Protein AF-A0A5N5J935-F1 (afdb_monomer_lite)

Foldseek 3Di:
DVVVVVVVVVVVVVVVVVVVVVVVVVVVVVVVVVVVVVVVVVVVVVVVVVVVVVVVVVVVVVVVQVVVVVVVDDPVNVDDDLVRDQPDADPPPPDGDTHNDPVVSVLCCVQVVVVVPADPVRLPFDADPDPPDPRNPPGDSDPVVSLVCCCPVQVAQADDVPDDDDLVSNVPGDQDLQWHADNRRRDIDGCVPQNQADPSPRDGHHPSSNVVSVVVVD

Structure (mmCIF, N/CA/C/O backbone):
data_AF-A0A5N5J935-F1
#
_entry.id   AF-A0A5N5J935-F1
#
loop_
_atom_site.group_PDB
_atom_site.id
_atom_site.type_symbol
_atom_site.label_atom_id
_atom_site.label_alt_id
_atom_site.label_comp_id
_atom_site.label_asym_id
_atom_site.label_entity_id
_atom_site.label_seq_id
_atom_site.pdbx_PDB_ins_code
_atom_site.Cartn_x
_atom_site.Cartn_y
_atom_site.Cartn_z
_atom_site.occupancy
_atom_site.B_iso_or_equiv
_atom_site.auth_seq_id
_atom_site.auth_comp_id
_atom_site.auth_asym_id
_atom_site.auth_atom_id
_atom_site.pdbx_PDB_model_num
ATOM 1 N N . MET A 1 1 ? -4.649 66.488 -1.369 1.00 58.28 1 MET A N 1
ATOM 2 C CA . MET A 1 1 ? -3.698 65.952 -2.369 1.00 58.28 1 MET A CA 1
ATOM 3 C C . MET A 1 1 ? -2.869 64.801 -1.799 1.00 58.28 1 MET A C 1
ATOM 5 O O . MET A 1 1 ? -2.726 63.813 -2.501 1.00 58.28 1 MET A O 1
ATOM 9 N N . GLU A 1 2 ? -2.413 64.849 -0.540 1.00 58.94 2 GLU A N 1
ATOM 10 C CA . GLU A 1 2 ? -1.688 63.721 0.091 1.00 58.94 2 GLU A CA 1
ATOM 11 C C . GLU A 1 2 ? -2.507 62.416 0.194 1.00 58.94 2 GLU A C 1
ATOM 13 O O . GLU A 1 2 ? -2.026 61.362 -0.210 1.00 58.94 2 GLU A O 1
ATOM 18 N N . ASP A 1 3 ? -3.777 62.481 0.610 1.00 70.62 3 ASP A N 1
ATOM 19 C CA . ASP A 1 3 ? -4.652 61.298 0.780 1.00 70.62 3 ASP A CA 1
ATOM 20 C C . ASP A 1 3 ? -4.894 60.512 -0.534 1.00 70.62 3 ASP A C 1
ATOM 22 O O . ASP A 1 3 ? -4.993 59.282 -0.571 1.00 70.62 3 ASP A O 1
ATOM 26 N N . THR A 1 4 ? -4.906 61.215 -1.670 1.00 80.31 4 THR A N 1
ATOM 27 C CA . THR A 1 4 ? -5.049 60.601 -2.997 1.00 80.31 4 THR A CA 1
ATOM 28 C C . THR A 1 4 ? -3.779 59.887 -3.464 1.00 80.31 4 THR A C 1
ATOM 30 O O . THR A 1 4 ? -3.875 58.831 -4.096 1.00 80.31 4 THR A O 1
ATOM 33 N N . GLU A 1 5 ? -2.597 60.409 -3.130 1.00 86.12 5 GLU A N 1
ATOM 34 C CA . GLU A 1 5 ? -1.316 59.780 -3.473 1.00 86.12 5 GLU A CA 1
ATOM 35 C C . GLU A 1 5 ? -1.047 58.537 -2.618 1.00 86.12 5 GLU A C 1
ATOM 37 O O . GLU A 1 5 ? -0.599 57.507 -3.129 1.00 86.12 5 GLU A O 1
ATOM 42 N N . GLU A 1 6 ? -1.372 58.580 -1.325 1.00 85.44 6 GLU A N 1
ATOM 43 C CA . GLU A 1 6 ? -1.242 57.417 -0.441 1.00 85.44 6 GLU A CA 1
ATOM 44 C C . GLU A 1 6 ? -2.144 56.261 -0.880 1.00 85.44 6 GLU A C 1
ATOM 46 O O . GLU A 1 6 ? -1.704 55.103 -0.936 1.00 85.44 6 GLU A O 1
ATOM 51 N N . ARG A 1 7 ? -3.381 56.574 -1.286 1.00 86.75 7 ARG A N 1
ATOM 52 C CA . ARG A 1 7 ? -4.316 55.595 -1.846 1.00 86.75 7 ARG A CA 1
ATOM 53 C C . ARG A 1 7 ? -3.804 54.993 -3.156 1.00 86.75 7 ARG A C 1
ATOM 55 O O . ARG A 1 7 ? -3.902 53.777 -3.335 1.00 86.75 7 ARG A O 1
ATOM 62 N N . GLN A 1 8 ? -3.209 55.794 -4.043 1.00 89.19 8 GLN A N 1
ATOM 63 C CA . GLN A 1 8 ? -2.568 55.291 -5.267 1.00 89.19 8 GLN A CA 1
ATOM 64 C C . GLN A 1 8 ? -1.404 54.342 -4.952 1.00 89.19 8 GLN A C 1
ATOM 66 O O . GLN A 1 8 ? -1.368 53.223 -5.472 1.00 89.19 8 GLN A O 1
ATOM 71 N N . ARG A 1 9 ? -0.515 54.717 -4.023 1.00 90.00 9 ARG A N 1
ATOM 72 C CA . ARG A 1 9 ? 0.607 53.866 -3.585 1.00 90.00 9 ARG A CA 1
ATOM 73 C C . ARG A 1 9 ? 0.124 52.549 -2.969 1.00 90.00 9 ARG A C 1
ATOM 75 O O . ARG A 1 9 ? 0.729 51.500 -3.192 1.00 90.00 9 ARG A O 1
ATOM 82 N N . PHE A 1 10 ? -0.968 52.566 -2.203 1.00 90.38 10 PHE A N 1
ATOM 83 C CA . PHE A 1 10 ? -1.564 51.353 -1.634 1.00 90.38 10 PHE A CA 1
ATOM 84 C C . PHE A 1 10 ? -2.130 50.412 -2.709 1.00 90.38 10 PHE A C 1
ATOM 86 O O . PHE A 1 10 ? -1.876 49.201 -2.671 1.00 90.38 10 PHE A O 1
ATOM 93 N N . LEU A 1 11 ? -2.860 50.955 -3.687 1.00 92.38 11 LEU A N 1
ATOM 94 C CA . LEU A 1 11 ? -3.405 50.181 -4.806 1.00 92.38 11 LEU A CA 1
ATOM 95 C C . LEU A 1 11 ? -2.291 49.566 -5.659 1.00 92.38 11 LEU A C 1
ATOM 97 O O . LEU A 1 11 ? -2.380 48.398 -6.044 1.00 92.38 11 LEU A O 1
ATOM 101 N N . GLU A 1 12 ? -1.212 50.310 -5.897 1.00 92.50 12 GLU A N 1
ATOM 102 C CA . GLU A 1 12 ? -0.059 49.820 -6.647 1.00 92.50 12 GLU A CA 1
ATOM 103 C C . GLU A 1 12 ? 0.670 48.687 -5.911 1.00 92.50 12 GLU A C 1
ATOM 105 O O . GLU A 1 12 ? 0.898 47.623 -6.495 1.00 92.50 12 GLU A O 1
ATOM 110 N N . ARG A 1 13 ? 0.928 48.837 -4.603 1.00 90.38 13 ARG A N 1
ATOM 111 C CA . ARG A 1 13 ? 1.482 47.754 -3.766 1.00 90.38 13 ARG A CA 1
ATOM 112 C C . ARG A 1 13 ? 0.595 46.511 -3.778 1.00 90.38 13 ARG A C 1
ATOM 114 O O . ARG A 1 13 ? 1.102 45.393 -3.891 1.00 90.38 13 ARG A O 1
ATOM 121 N N . THR A 1 14 ? -0.722 46.693 -3.704 1.00 91.12 14 THR A N 1
ATOM 122 C CA . THR A 1 14 ? -1.693 45.591 -3.750 1.00 91.12 14 THR A CA 1
ATOM 123 C C . THR A 1 14 ? -1.649 44.880 -5.102 1.00 91.12 14 THR A C 1
ATOM 125 O O . THR A 1 14 ? -1.566 43.652 -5.152 1.00 91.12 14 THR A O 1
ATOM 128 N N . ARG A 1 15 ? -1.617 45.630 -6.210 1.00 93.06 15 ARG A N 1
ATOM 129 C CA . ARG A 1 15 ? -1.518 45.081 -7.570 1.00 93.06 15 ARG A CA 1
ATOM 130 C C . ARG A 1 15 ? -0.209 44.323 -7.787 1.00 93.06 15 ARG A C 1
ATOM 132 O O . ARG A 1 15 ? -0.241 43.218 -8.331 1.00 93.06 15 ARG A O 1
ATOM 139 N N . GLN A 1 16 ? 0.917 44.875 -7.335 1.00 93.69 16 GLN A N 1
ATOM 140 C CA . GLN A 1 16 ? 2.226 44.220 -7.394 1.00 93.69 16 GLN A CA 1
ATOM 141 C C . GLN A 1 16 ? 2.258 42.946 -6.541 1.00 93.69 16 GLN A C 1
ATOM 143 O O . GLN A 1 16 ? 2.743 41.911 -6.994 1.00 93.69 16 GLN A O 1
ATOM 148 N N . SER A 1 17 ? 1.696 42.987 -5.329 1.00 91.31 17 SER A N 1
ATOM 149 C CA . SER A 1 17 ? 1.568 41.812 -4.460 1.00 91.31 17 SER A CA 1
ATOM 150 C C . SER A 1 17 ? 0.742 40.705 -5.125 1.00 91.31 17 SER A C 1
ATOM 152 O O . SER A 1 17 ? 1.197 39.566 -5.234 1.00 91.31 17 SER A O 1
ATOM 154 N N . GLN A 1 18 ? -0.420 41.050 -5.688 1.00 92.50 18 GLN A N 1
ATOM 155 C CA . GLN A 1 18 ? -1.255 40.099 -6.422 1.00 92.50 18 GLN A CA 1
ATOM 156 C C . GLN A 1 18 ? -0.567 39.551 -7.680 1.00 92.50 18 GLN A C 1
ATOM 158 O O . GLN A 1 18 ? -0.710 38.369 -7.988 1.00 92.50 18 GLN A O 1
ATOM 163 N N . ALA A 1 19 ? 0.179 40.377 -8.419 1.00 94.75 19 ALA A N 1
ATOM 164 C CA . ALA A 1 19 ? 0.933 39.931 -9.589 1.00 94.75 19 ALA A CA 1
ATOM 165 C C . ALA A 1 19 ? 2.027 38.925 -9.205 1.00 94.75 19 ALA A C 1
ATOM 167 O O . ALA A 1 19 ? 2.121 37.871 -9.835 1.00 94.75 19 ALA A O 1
ATOM 168 N N . ARG A 1 20 ? 2.779 39.197 -8.129 1.00 92.44 20 ARG A N 1
ATOM 169 C CA . ARG A 1 20 ? 3.777 38.267 -7.578 1.00 92.44 20 ARG A CA 1
ATOM 170 C C . ARG A 1 20 ? 3.144 36.947 -7.146 1.00 92.44 20 ARG A C 1
ATOM 172 O O . ARG A 1 20 ? 3.632 35.896 -7.544 1.00 92.44 20 ARG A O 1
ATOM 179 N N . ALA A 1 21 ? 2.024 36.992 -6.424 1.00 94.06 21 ALA A N 1
ATOM 180 C CA . ALA A 1 21 ? 1.312 35.785 -6.001 1.00 94.06 21 ALA A CA 1
ATOM 181 C C . ALA A 1 21 ? 0.822 34.945 -7.196 1.00 94.06 21 ALA A C 1
ATOM 183 O O . ALA A 1 21 ? 0.958 33.720 -7.198 1.00 94.06 21 ALA A O 1
ATOM 184 N N . ARG A 1 22 ? 0.297 35.591 -8.249 1.00 93.62 22 ARG A N 1
ATOM 185 C CA . ARG A 1 22 ? -0.092 34.904 -9.493 1.00 93.62 22 ARG A CA 1
ATOM 186 C C . ARG A 1 22 ? 1.108 34.276 -10.198 1.00 93.62 22 ARG A C 1
ATOM 188 O O . ARG A 1 22 ? 0.993 33.138 -10.647 1.00 93.62 22 ARG A O 1
ATOM 195 N N . ASN A 1 23 ? 2.238 34.982 -10.271 1.00 95.56 23 ASN A N 1
ATOM 196 C CA . ASN A 1 23 ? 3.447 34.457 -10.900 1.00 95.56 23 ASN A CA 1
ATOM 197 C C . ASN A 1 23 ? 4.006 33.250 -10.133 1.00 95.56 23 ASN A C 1
ATOM 199 O O . ASN A 1 23 ? 4.195 32.199 -10.730 1.00 95.56 23 ASN A O 1
ATOM 203 N N . GLN A 1 24 ? 4.128 33.347 -8.805 1.00 95.62 24 GLN A N 1
ATOM 204 C CA . GLN A 1 24 ? 4.565 32.236 -7.947 1.00 95.62 24 GLN A CA 1
ATOM 205 C C . GLN A 1 24 ? 3.648 31.013 -8.067 1.00 95.62 24 GLN A C 1
ATOM 207 O O . GLN A 1 24 ? 4.110 29.873 -8.105 1.00 95.62 24 GLN A O 1
ATOM 212 N N . ARG A 1 25 ? 2.327 31.232 -8.153 1.00 95.12 25 ARG A N 1
ATOM 213 C CA . ARG A 1 25 ? 1.372 30.143 -8.386 1.00 95.12 25 ARG A CA 1
ATOM 214 C C . ARG A 1 25 ? 1.579 29.506 -9.759 1.00 95.12 25 ARG A C 1
ATOM 216 O O . ARG A 1 25 ? 1.558 28.284 -9.849 1.00 95.12 25 ARG A O 1
ATOM 223 N N . LYS A 1 26 ? 1.773 30.310 -10.809 1.00 97.00 26 LYS A N 1
ATOM 224 C CA . LYS A 1 26 ? 2.027 29.824 -12.173 1.00 97.00 26 LYS A CA 1
ATOM 225 C C . LYS A 1 26 ? 3.319 29.008 -12.243 1.00 97.00 26 LYS A C 1
ATOM 227 O O . LYS A 1 26 ? 3.303 27.918 -12.799 1.00 97.00 26 LYS A O 1
ATOM 232 N N . GLU A 1 27 ? 4.400 29.497 -11.643 1.00 96.69 27 GLU A N 1
ATOM 233 C CA . GLU A 1 27 ? 5.688 28.795 -11.576 1.00 96.69 27 GLU A CA 1
ATOM 234 C C . GLU A 1 27 ? 5.553 27.448 -10.864 1.00 96.69 27 GLU A C 1
ATOM 236 O O . GLU A 1 27 ? 5.950 26.428 -11.421 1.00 96.69 27 GLU A O 1
ATOM 241 N N . ARG A 1 28 ? 4.886 27.414 -9.702 1.00 95.25 28 ARG A N 1
ATOM 242 C CA . ARG A 1 28 ? 4.618 26.161 -8.982 1.00 95.25 28 ARG A CA 1
ATOM 243 C C . ARG A 1 28 ? 3.795 25.177 -9.814 1.00 95.25 28 ARG A C 1
ATOM 245 O O . ARG A 1 28 ? 4.078 23.986 -9.807 1.00 95.25 28 ARG A O 1
ATOM 252 N N . LEU A 1 29 ? 2.764 25.653 -10.515 1.00 97.00 29 LEU A N 1
ATOM 253 C CA . LEU A 1 29 ? 1.943 24.792 -11.371 1.00 97.00 29 LEU A CA 1
ATOM 254 C C . LEU A 1 29 ? 2.752 24.223 -12.540 1.00 97.00 29 LEU A C 1
ATOM 256 O O . LEU A 1 29 ? 2.639 23.034 -12.820 1.00 97.00 29 LEU A O 1
ATOM 260 N N . ASN A 1 30 ? 3.596 25.038 -13.174 1.00 96.88 30 ASN A N 1
ATOM 261 C CA . ASN A 1 30 ? 4.479 24.584 -14.246 1.00 96.88 30 ASN A CA 1
ATOM 262 C C . ASN A 1 30 ? 5.494 23.548 -13.744 1.00 96.88 30 ASN A C 1
ATOM 264 O O . ASN A 1 30 ? 5.686 22.523 -14.392 1.00 96.88 30 ASN A O 1
ATOM 268 N N . GLU A 1 31 ? 6.103 23.779 -12.579 1.00 97.12 31 GLU A N 1
ATOM 269 C CA . GLU A 1 31 ? 7.028 22.828 -11.955 1.00 97.12 31 GLU A CA 1
ATOM 270 C C . GLU A 1 31 ? 6.336 21.490 -11.658 1.00 97.12 31 GLU A C 1
ATOM 272 O O . GLU A 1 31 ? 6.862 20.425 -11.984 1.00 97.12 31 GLU A O 1
ATOM 277 N N . LEU A 1 32 ? 5.129 21.528 -11.084 1.00 96.44 32 LEU A N 1
ATOM 278 C CA . LEU A 1 32 ? 4.347 20.321 -10.818 1.00 96.44 32 LEU A CA 1
ATOM 279 C C . LEU A 1 32 ? 3.984 19.584 -12.112 1.00 96.44 32 LEU A C 1
ATOM 281 O O . LEU A 1 32 ? 4.128 18.364 -12.165 1.00 96.44 32 LEU A O 1
ATOM 285 N N . GLN A 1 33 ? 3.569 20.305 -13.156 1.00 96.88 33 GLN A N 1
ATOM 286 C CA . GLN A 1 33 ? 3.244 19.713 -14.454 1.00 96.88 33 GLN A CA 1
ATOM 287 C C . GLN A 1 33 ? 4.463 19.034 -15.088 1.00 96.88 33 GLN A C 1
ATOM 289 O O . GLN A 1 33 ? 4.347 17.912 -15.584 1.00 96.88 33 GLN A O 1
ATOM 294 N N . GLN A 1 34 ? 5.633 19.678 -15.026 1.00 96.94 34 GLN A N 1
ATOM 295 C CA . GLN A 1 34 ? 6.880 19.099 -15.522 1.00 96.94 34 GLN A CA 1
ATOM 296 C C . GLN A 1 34 ? 7.230 17.824 -14.753 1.00 96.94 34 GLN A C 1
ATOM 298 O O . GLN A 1 34 ? 7.489 16.787 -15.356 1.00 96.94 34 GLN A O 1
ATOM 303 N N . ARG A 1 35 ? 7.148 17.861 -13.418 1.00 96.25 35 ARG A N 1
ATOM 304 C CA . ARG A 1 35 ? 7.426 16.688 -12.581 1.00 96.25 35 ARG A CA 1
ATOM 305 C C . ARG A 1 35 ? 6.494 15.523 -12.895 1.00 96.25 35 ARG A C 1
ATOM 307 O O . ARG A 1 35 ? 6.971 14.394 -12.979 1.00 96.25 35 ARG A O 1
ATOM 314 N N . VAL A 1 36 ? 5.194 15.775 -13.070 1.00 95.75 36 VAL A N 1
ATOM 315 C CA . VAL A 1 36 ? 4.221 14.740 -13.462 1.00 95.75 36 VAL A CA 1
ATOM 316 C C . VAL A 1 36 ? 4.603 14.134 -14.812 1.00 95.75 36 VAL A C 1
ATOM 318 O O . VAL A 1 36 ? 4.740 12.916 -14.893 1.00 95.75 36 VAL A O 1
ATOM 321 N N . SER A 1 37 ? 4.888 14.964 -15.819 1.00 95.81 37 SER A N 1
ATOM 322 C CA . SER A 1 37 ? 5.338 14.497 -17.138 1.00 95.81 37 SER A CA 1
ATOM 323 C C . SER A 1 37 ? 6.612 13.648 -17.054 1.00 95.81 37 SER A C 1
ATOM 325 O O . SER A 1 37 ? 6.729 12.631 -17.738 1.00 95.81 37 SER A O 1
ATOM 327 N N . ASP A 1 38 ? 7.568 14.027 -16.205 1.00 95.38 38 ASP A N 1
ATOM 328 C CA . ASP A 1 38 ? 8.809 13.272 -16.015 1.00 95.38 38 ASP A CA 1
ATOM 329 C C . ASP A 1 38 ? 8.562 11.925 -15.320 1.00 95.38 38 ASP A C 1
ATOM 331 O O . ASP A 1 38 ? 9.263 10.945 -15.583 1.00 95.38 38 ASP A O 1
ATOM 335 N N . TYR A 1 39 ? 7.602 11.849 -14.391 1.00 92.50 39 TYR A N 1
ATOM 336 C CA . TYR A 1 39 ? 7.196 10.576 -13.785 1.00 92.50 39 TYR A CA 1
ATOM 337 C C . TYR A 1 39 ? 6.486 9.673 -14.795 1.00 92.50 39 TYR A C 1
ATOM 339 O O . TYR A 1 39 ? 6.786 8.481 -14.843 1.00 92.50 39 TYR A O 1
ATOM 347 N N . GLU A 1 40 ? 5.598 10.225 -15.622 1.00 92.75 40 GLU A N 1
ATOM 348 C CA . GLU A 1 40 ? 4.913 9.480 -16.684 1.00 92.75 40 GLU A CA 1
ATOM 349 C C . GLU A 1 40 ? 5.914 8.911 -17.692 1.00 92.75 40 GLU A C 1
ATOM 351 O O . GLU A 1 40 ? 5.898 7.709 -17.966 1.00 92.75 40 GLU A O 1
ATOM 356 N N . LYS A 1 41 ? 6.852 9.740 -18.168 1.00 94.06 41 LYS A N 1
ATOM 357 C CA . LYS A 1 41 ? 7.912 9.314 -19.089 1.00 94.06 41 LYS A CA 1
ATOM 358 C C . LYS A 1 41 ? 8.761 8.188 -18.497 1.00 94.06 41 LYS A C 1
ATOM 360 O O . LYS A 1 41 ? 8.929 7.156 -19.142 1.00 94.06 41 LYS A O 1
ATOM 365 N N . ARG A 1 42 ? 9.220 8.336 -17.248 1.00 91.75 42 ARG A N 1
ATOM 366 C CA . ARG A 1 42 ? 9.978 7.283 -16.546 1.00 91.75 42 ARG A CA 1
ATOM 367 C C . ARG A 1 42 ? 9.171 6.001 -16.357 1.00 91.75 42 ARG A C 1
ATOM 369 O O . ARG A 1 42 ? 9.731 4.915 -16.452 1.00 91.75 42 ARG A O 1
ATOM 376 N N . GLY A 1 43 ? 7.865 6.104 -16.104 1.00 87.50 43 GLY A N 1
ATOM 377 C CA . GLY A 1 43 ? 6.980 4.942 -16.005 1.00 87.50 43 GLY A CA 1
ATOM 378 C C . GLY A 1 43 ? 6.874 4.165 -17.322 1.00 87.50 43 GLY A C 1
ATOM 379 O O . GLY A 1 43 ? 6.899 2.931 -17.318 1.00 87.50 43 GLY A O 1
ATOM 380 N N . ILE A 1 44 ? 6.809 4.880 -18.450 1.00 90.56 44 ILE A N 1
ATOM 381 C CA . ILE A 1 44 ? 6.803 4.286 -19.795 1.00 90.56 44 ILE A CA 1
ATOM 382 C C . ILE A 1 44 ? 8.157 3.636 -20.103 1.00 90.56 44 ILE A C 1
ATOM 384 O O . ILE A 1 44 ? 8.188 2.479 -20.522 1.00 90.56 44 ILE A O 1
ATOM 388 N N . GLU A 1 45 ? 9.265 4.342 -19.860 1.00 91.12 45 GLU A N 1
ATOM 389 C CA . GLU A 1 45 ? 10.626 3.829 -20.075 1.00 91.12 45 GLU A CA 1
ATOM 390 C C . GLU A 1 45 ? 10.878 2.552 -19.264 1.00 91.12 45 GLU A C 1
ATOM 392 O O . GLU A 1 45 ? 11.241 1.526 -19.839 1.00 91.12 45 GLU A O 1
ATOM 397 N N . ALA A 1 46 ? 10.562 2.559 -17.966 1.00 89.06 46 ALA A N 1
ATOM 398 C CA . ALA A 1 46 ? 10.690 1.378 -17.112 1.00 89.06 46 ALA A CA 1
ATOM 399 C C . ALA A 1 46 ? 9.836 0.198 -17.615 1.00 89.06 46 ALA A C 1
ATOM 401 O O . ALA A 1 46 ? 10.277 -0.952 -17.600 1.00 89.06 46 ALA A O 1
ATOM 402 N N . SER A 1 47 ? 8.622 0.466 -18.108 1.00 89.12 47 SER A N 1
ATOM 403 C CA . SER A 1 47 ? 7.754 -0.576 -18.674 1.00 89.12 47 SER A CA 1
ATOM 404 C C . SER A 1 47 ? 8.338 -1.180 -19.954 1.00 89.12 47 SER A C 1
ATOM 406 O O . SER A 1 47 ? 8.265 -2.394 -20.155 1.00 89.12 47 SER A O 1
ATOM 408 N N . LEU A 1 48 ? 8.938 -0.352 -20.813 1.00 92.44 48 LEU A N 1
ATOM 409 C CA . LEU A 1 48 ? 9.603 -0.805 -22.032 1.00 92.44 48 LEU A CA 1
ATOM 410 C C . LEU A 1 48 ? 10.836 -1.657 -21.707 1.00 92.44 48 LEU A C 1
ATOM 412 O O . LEU A 1 48 ? 11.008 -2.727 -22.293 1.00 92.44 48 LEU A O 1
ATOM 416 N N . GLU A 1 49 ? 11.659 -1.226 -20.752 1.00 92.25 49 GLU A N 1
ATOM 417 C CA . GLU A 1 49 ? 12.821 -1.988 -20.283 1.00 92.25 49 GLU A CA 1
ATOM 418 C C . GLU A 1 49 ? 12.411 -3.356 -19.727 1.00 92.25 49 GLU A C 1
ATOM 420 O O . GLU A 1 49 ? 12.979 -4.376 -20.127 1.00 92.25 49 GLU A O 1
ATOM 425 N N . MET A 1 50 ? 11.368 -3.407 -18.888 1.00 91.06 50 MET A N 1
ATOM 426 C CA . MET A 1 50 ? 10.813 -4.664 -18.374 1.00 91.06 50 MET A CA 1
ATOM 427 C C . MET A 1 50 ? 10.366 -5.602 -19.503 1.00 91.06 50 MET A C 1
ATOM 429 O O . MET A 1 50 ? 10.653 -6.800 -19.462 1.00 91.06 50 MET A O 1
ATOM 433 N N . GLN A 1 51 ? 9.691 -5.080 -20.534 1.00 90.69 51 GLN A N 1
ATOM 434 C CA . GLN A 1 51 ? 9.266 -5.883 -21.686 1.00 90.69 51 GLN A CA 1
ATOM 435 C C . GLN A 1 51 ? 10.456 -6.402 -22.505 1.00 90.69 51 GLN A C 1
ATOM 437 O O . GLN A 1 51 ? 10.449 -7.553 -22.946 1.00 90.69 51 GLN A O 1
ATOM 442 N N . GLN A 1 52 ? 11.482 -5.576 -22.718 1.00 92.62 52 GLN A N 1
ATOM 443 C CA . GLN A 1 52 ? 12.692 -5.978 -23.437 1.00 92.62 52 GLN A CA 1
ATOM 444 C C . GLN A 1 52 ? 13.495 -7.034 -22.671 1.00 92.62 52 GLN A C 1
ATOM 446 O O . GLN A 1 52 ? 14.013 -7.964 -23.292 1.00 92.62 52 GLN A O 1
ATOM 451 N N . ALA A 1 53 ? 13.597 -6.907 -21.346 1.00 91.94 53 ALA A N 1
ATOM 452 C CA . ALA A 1 53 ? 14.218 -7.910 -20.484 1.00 91.94 53 ALA A CA 1
ATOM 453 C C . ALA A 1 53 ? 13.448 -9.235 -20.558 1.00 91.94 53 ALA A C 1
ATOM 455 O O . ALA A 1 53 ? 14.021 -10.254 -20.927 1.00 91.94 53 ALA A O 1
ATOM 456 N N . ALA A 1 54 ? 12.123 -9.201 -20.379 1.00 89.88 54 ALA A N 1
ATOM 457 C CA . ALA A 1 54 ? 11.286 -10.398 -20.456 1.00 89.88 54 ALA A CA 1
ATOM 458 C C . ALA A 1 54 ? 11.405 -11.137 -21.804 1.00 89.88 54 ALA A C 1
ATOM 460 O O . ALA A 1 54 ? 11.397 -12.366 -21.839 1.00 89.88 54 ALA A O 1
ATOM 461 N N . ARG A 1 55 ? 11.542 -10.409 -22.924 1.00 91.19 55 ARG A N 1
ATOM 462 C CA . ARG A 1 55 ? 11.776 -11.014 -24.250 1.00 91.19 55 ARG A CA 1
ATOM 463 C C . ARG A 1 55 ? 13.137 -11.700 -24.350 1.00 91.19 55 ARG A C 1
ATOM 465 O O . ARG A 1 55 ? 13.216 -12.779 -24.935 1.00 91.19 55 ARG A O 1
ATOM 472 N N . ARG A 1 56 ? 14.190 -11.085 -23.802 1.00 91.56 56 ARG A N 1
ATOM 473 C CA . ARG A 1 56 ? 15.534 -11.682 -23.752 1.00 91.56 56 ARG A CA 1
ATOM 474 C C . ARG A 1 56 ? 15.525 -12.951 -22.907 1.00 91.56 56 ARG A C 1
ATOM 476 O O . ARG A 1 56 ? 15.881 -14.007 -23.427 1.00 91.56 56 ARG A O 1
ATOM 483 N N . ASP A 1 57 ? 14.989 -12.870 -21.694 1.00 92.31 57 ASP A N 1
ATOM 484 C CA . ASP A 1 57 ? 14.873 -14.002 -20.771 1.00 92.31 57 ASP A CA 1
ATOM 485 C C . ASP A 1 57 ? 14.059 -15.146 -21.384 1.00 92.31 57 ASP A C 1
ATOM 487 O O . ASP A 1 57 ? 14.404 -16.314 -21.236 1.00 92.31 57 ASP A O 1
ATOM 491 N N . ALA A 1 58 ? 12.979 -14.843 -22.114 1.00 88.81 58 ALA A N 1
ATOM 492 C CA . ALA A 1 58 ? 12.197 -15.859 -22.815 1.00 88.81 58 ALA A CA 1
ATOM 493 C C . ALA A 1 58 ? 13.020 -16.586 -23.893 1.00 88.81 58 ALA A C 1
ATOM 495 O O . ALA A 1 58 ? 12.925 -17.809 -24.016 1.00 88.81 58 ALA A O 1
ATOM 496 N N . GLY A 1 59 ? 13.847 -15.855 -24.646 1.00 92.06 59 GLY A N 1
ATOM 497 C CA . GLY A 1 59 ? 14.748 -16.433 -25.643 1.00 92.06 59 GLY A CA 1
ATOM 498 C C . GLY A 1 59 ? 15.840 -17.304 -25.017 1.00 92.06 59 GLY A C 1
ATOM 499 O O . GLY A 1 59 ? 16.100 -18.409 -25.498 1.00 92.06 59 GLY A O 1
AT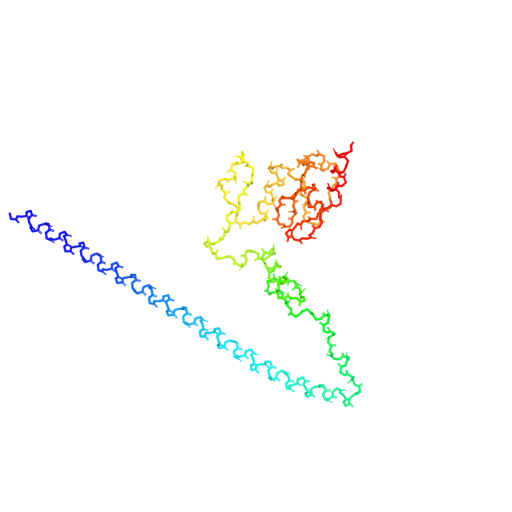OM 500 N N . GLU A 1 60 ? 16.447 -16.845 -23.924 1.00 93.75 60 GLU A N 1
ATOM 501 C CA . GLU A 1 60 ? 17.438 -17.620 -23.169 1.00 93.75 60 GLU A CA 1
ATOM 502 C C . GLU A 1 60 ? 16.818 -18.875 -22.552 1.00 93.75 60 GLU A C 1
ATOM 504 O O . GLU A 1 60 ? 17.343 -19.974 -22.731 1.00 93.75 60 GLU A O 1
ATOM 509 N N . ASN A 1 61 ? 15.646 -18.748 -21.927 1.00 90.81 61 ASN A N 1
ATOM 510 C CA . ASN A 1 61 ? 14.905 -19.874 -21.364 1.00 90.81 61 ASN A CA 1
ATOM 511 C C . ASN A 1 61 ? 14.526 -20.909 -22.429 1.00 90.81 61 ASN A C 1
ATOM 513 O O . ASN A 1 61 ? 14.592 -22.105 -22.157 1.00 90.81 61 ASN A O 1
ATOM 517 N N . ALA A 1 62 ? 14.172 -20.486 -23.645 1.00 90.12 62 ALA A N 1
ATOM 518 C CA . ALA A 1 62 ? 13.901 -21.411 -24.746 1.00 90.12 62 ALA A CA 1
ATOM 519 C C . ALA A 1 62 ? 15.154 -22.209 -25.144 1.00 90.12 62 ALA A C 1
ATOM 521 O O . ALA A 1 62 ? 15.082 -23.425 -25.323 1.00 90.12 62 ALA A O 1
ATOM 522 N N . ARG A 1 63 ? 16.318 -21.549 -25.222 1.00 92.75 63 ARG A N 1
ATOM 523 C CA . ARG A 1 63 ? 17.600 -22.220 -25.499 1.00 92.75 63 ARG A CA 1
ATOM 524 C C . ARG A 1 63 ? 17.985 -23.186 -24.380 1.00 92.75 63 ARG A C 1
ATOM 526 O O . ARG A 1 63 ? 18.397 -24.307 -24.664 1.00 92.75 63 ARG A O 1
ATOM 533 N N . LEU A 1 64 ? 17.819 -22.776 -23.123 1.00 92.50 64 LEU A N 1
ATOM 534 C CA . LEU A 1 64 ? 18.082 -23.625 -21.961 1.00 92.50 64 LEU A CA 1
ATOM 535 C C . LEU A 1 64 ? 17.174 -24.857 -21.949 1.00 92.50 64 LEU A C 1
ATOM 537 O O . LEU A 1 64 ? 17.672 -25.965 -21.775 1.00 92.50 64 LEU A O 1
ATOM 541 N N . ARG A 1 65 ? 15.870 -24.696 -22.207 1.00 90.62 65 ARG A N 1
ATOM 542 C CA . ARG A 1 65 ? 14.935 -25.828 -22.326 1.00 90.62 65 ARG A CA 1
ATOM 543 C C . ARG A 1 65 ? 15.323 -26.782 -23.452 1.00 90.62 65 ARG A C 1
ATOM 545 O O . ARG A 1 65 ? 15.327 -27.987 -23.233 1.00 90.62 65 ARG A O 1
ATOM 552 N N . ALA A 1 66 ? 15.742 -26.270 -24.610 1.00 90.38 66 ALA A N 1
ATOM 553 C CA . ALA A 1 66 ? 16.229 -27.115 -25.702 1.00 90.38 66 ALA A CA 1
ATOM 554 C C . ALA A 1 66 ? 17.475 -27.932 -25.303 1.00 90.38 66 ALA A C 1
ATOM 556 O O . ALA A 1 66 ? 17.559 -29.120 -25.609 1.00 90.38 66 ALA A O 1
ATOM 557 N N . LEU A 1 67 ? 18.423 -27.329 -24.576 1.00 93.00 67 LEU A N 1
ATOM 558 C CA . LEU A 1 67 ? 19.601 -28.036 -24.058 1.00 93.00 67 LEU A CA 1
ATOM 559 C C . LEU A 1 67 ? 19.233 -29.096 -23.010 1.00 93.00 67 LEU A C 1
ATOM 561 O O . LEU A 1 67 ? 19.802 -30.187 -23.013 1.00 93.00 67 LEU A O 1
ATOM 565 N N . LEU A 1 68 ? 18.285 -28.787 -22.126 1.00 93.25 68 LEU A N 1
ATOM 566 C CA . LEU A 1 68 ? 17.788 -29.712 -21.107 1.00 93.25 68 LEU A CA 1
ATOM 567 C C . LEU A 1 68 ? 17.042 -30.901 -21.727 1.00 93.25 68 LEU A C 1
ATOM 569 O O . LEU A 1 68 ? 17.259 -32.035 -21.302 1.00 93.25 68 LEU A O 1
ATOM 573 N N . ALA A 1 69 ? 16.270 -30.670 -22.791 1.00 91.50 69 ALA A N 1
ATOM 574 C CA . ALA A 1 69 ? 15.607 -31.728 -23.548 1.00 91.50 69 ALA A CA 1
ATOM 575 C C . ALA A 1 69 ? 16.616 -32.714 -24.163 1.00 91.50 69 ALA A C 1
ATOM 577 O O . ALA A 1 69 ? 16.423 -33.925 -24.082 1.00 91.50 69 ALA A O 1
ATOM 578 N N . VAL A 1 70 ? 17.750 -32.224 -24.686 1.00 93.69 70 VAL A N 1
ATOM 579 C CA . VAL A 1 70 ? 18.857 -33.083 -25.163 1.00 93.69 70 VAL A CA 1
ATOM 580 C C . VAL A 1 70 ? 19.445 -33.944 -24.034 1.00 93.69 70 VAL A C 1
ATOM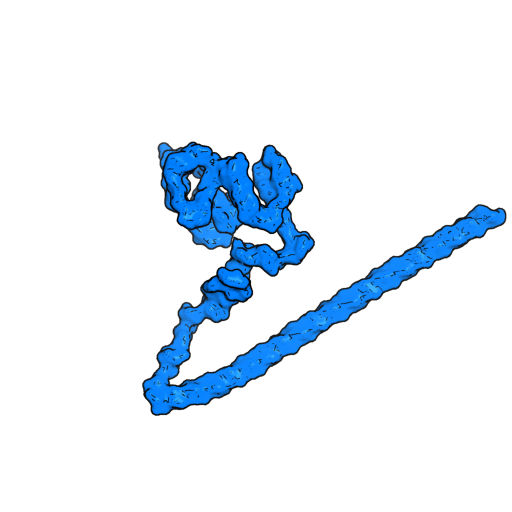 582 O O . VAL A 1 70 ? 19.987 -35.018 -24.288 1.00 93.69 70 VAL A O 1
ATOM 585 N N . LYS A 1 71 ? 19.331 -33.503 -22.777 1.00 93.25 71 LYS A N 1
ATOM 586 C CA . LYS A 1 71 ? 19.752 -34.256 -21.584 1.00 93.25 71 LYS A CA 1
ATOM 587 C C . LYS A 1 71 ? 18.646 -35.128 -20.982 1.00 93.25 71 LYS A C 1
ATOM 589 O O . LYS A 1 71 ? 18.871 -35.723 -19.933 1.00 93.25 71 LYS A O 1
ATOM 594 N N . GLY A 1 72 ? 17.496 -35.238 -21.647 1.00 91.75 72 GLY A N 1
ATOM 595 C CA . GLY A 1 72 ? 16.380 -36.081 -21.219 1.00 91.75 72 GLY A CA 1
ATOM 596 C C . GLY A 1 72 ? 15.499 -35.468 -20.131 1.00 91.75 72 GLY A C 1
ATOM 597 O O . GLY A 1 72 ? 14.644 -36.168 -19.600 1.00 91.75 72 GLY A O 1
ATOM 598 N N . VAL A 1 73 ? 15.683 -34.186 -19.801 1.00 91.94 73 VAL A N 1
ATOM 599 C CA . VAL A 1 73 ? 14.798 -33.468 -18.874 1.00 91.94 73 VAL A CA 1
ATOM 600 C C . VAL A 1 73 ? 13.587 -32.965 -19.651 1.00 91.94 73 VAL A C 1
ATOM 602 O O . VAL A 1 73 ? 13.727 -32.259 -20.652 1.00 91.94 73 VAL A O 1
ATOM 605 N N . SER A 1 74 ? 12.396 -33.331 -19.191 1.00 86.12 74 SER A N 1
ATOM 606 C CA . SER A 1 74 ? 11.134 -32.945 -19.819 1.00 86.12 74 SER A CA 1
ATOM 607 C C . SER A 1 74 ? 10.708 -31.528 -19.423 1.00 86.12 74 SER A C 1
ATOM 609 O O . SER A 1 74 ? 10.998 -31.052 -18.323 1.00 86.12 74 SER A O 1
ATOM 611 N N . ASP A 1 75 ? 9.947 -30.848 -20.284 1.00 81.81 75 ASP A N 1
ATOM 612 C CA . ASP A 1 75 ? 9.454 -29.493 -19.993 1.00 81.81 75 ASP A CA 1
ATOM 613 C C . ASP A 1 75 ? 8.634 -29.433 -18.693 1.00 81.81 75 ASP A C 1
ATOM 615 O O . ASP A 1 75 ? 8.758 -28.469 -17.934 1.00 81.81 75 ASP A O 1
ATOM 619 N N . SER A 1 76 ? 7.872 -30.489 -18.381 1.00 80.06 76 SER A N 1
ATOM 620 C CA . SER A 1 76 ? 7.084 -30.604 -17.148 1.00 80.06 76 SER A CA 1
ATOM 621 C C . SER A 1 76 ? 7.916 -30.524 -15.869 1.00 80.06 76 SER A C 1
ATOM 623 O O . SER A 1 76 ? 7.416 -30.035 -14.859 1.00 80.06 76 SER A O 1
ATOM 625 N N . GLU A 1 77 ? 9.178 -30.954 -15.902 1.00 81.75 77 GLU A N 1
ATOM 626 C CA . GLU A 1 77 ? 10.087 -30.886 -14.750 1.00 81.75 77 GLU A CA 1
ATOM 627 C C . GLU A 1 77 ? 10.684 -29.484 -14.566 1.00 81.75 77 GLU A C 1
ATOM 629 O O . GLU A 1 77 ? 11.113 -29.123 -13.471 1.00 81.75 77 GLU A O 1
ATOM 634 N N . THR A 1 78 ? 10.681 -28.663 -15.622 1.00 81.50 78 THR A N 1
ATOM 635 C CA . THR A 1 78 ? 11.265 -27.310 -15.617 1.00 81.50 78 THR A CA 1
ATOM 636 C C . THR A 1 78 ? 10.241 -26.196 -15.387 1.00 81.50 78 THR A C 1
ATOM 638 O O . THR A 1 78 ? 10.617 -25.047 -15.139 1.00 81.50 78 THR A O 1
ATOM 641 N N . THR A 1 79 ? 8.941 -26.499 -15.460 1.00 78.44 79 THR A N 1
ATOM 642 C CA . THR A 1 79 ? 7.862 -25.513 -15.305 1.00 78.44 79 THR A CA 1
ATOM 643 C C . THR A 1 79 ? 7.089 -25.699 -14.005 1.00 78.44 79 THR A C 1
ATOM 645 O O . THR A 1 79 ? 6.621 -26.789 -13.695 1.00 78.44 79 THR A O 1
ATOM 648 N N . ILE A 1 80 ? 6.877 -24.608 -13.265 1.00 74.62 80 ILE A N 1
ATOM 649 C CA . ILE A 1 80 ? 5.938 -24.595 -12.136 1.00 74.62 80 ILE A CA 1
ATOM 650 C C . ILE A 1 80 ? 4.519 -24.718 -12.701 1.00 74.62 80 ILE A C 1
ATOM 652 O O . ILE A 1 80 ? 4.153 -23.961 -13.604 1.00 74.62 80 ILE A O 1
ATOM 656 N N . ALA A 1 81 ? 3.710 -25.628 -12.151 1.00 70.75 81 ALA A N 1
ATOM 657 C CA . ALA A 1 81 ? 2.315 -25.774 -12.549 1.00 70.75 81 ALA A CA 1
ATOM 658 C C . ALA A 1 81 ? 1.582 -24.414 -12.468 1.00 70.75 81 ALA A C 1
ATOM 660 O O . ALA A 1 81 ? 1.737 -23.697 -11.470 1.00 70.75 81 ALA A O 1
ATOM 661 N N . PRO A 1 82 ? 0.740 -24.050 -13.457 1.00 66.44 82 PRO A N 1
ATOM 662 C CA . PRO A 1 82 ? 0.080 -22.740 -13.505 1.00 66.44 82 PRO A CA 1
ATOM 663 C C . PRO A 1 82 ? -0.699 -22.398 -12.229 1.00 66.44 82 PRO A C 1
ATOM 665 O O . PRO A 1 82 ? -0.816 -21.236 -11.848 1.00 66.44 82 PRO A O 1
ATOM 668 N N . ASN A 1 83 ? -1.212 -23.423 -11.545 1.00 69.94 83 ASN A N 1
ATOM 669 C CA . ASN A 1 83 ? -2.012 -23.270 -10.337 1.00 69.94 83 ASN A CA 1
ATOM 670 C C . ASN A 1 83 ? -1.168 -23.061 -9.062 1.00 69.94 83 ASN A C 1
ATOM 672 O O . ASN A 1 83 ? -1.687 -22.553 -8.062 1.00 69.94 83 ASN A O 1
ATOM 676 N N . ASP A 1 84 ? 0.121 -23.408 -9.091 1.00 73.44 84 ASP A N 1
ATOM 677 C CA . ASP A 1 84 ? 1.055 -23.285 -7.962 1.00 73.44 84 ASP A CA 1
ATOM 678 C C . ASP A 1 84 ? 1.965 -22.062 -8.061 1.00 73.44 84 ASP A C 1
ATOM 680 O O . ASP A 1 84 ? 2.574 -21.652 -7.066 1.00 73.44 84 ASP A O 1
ATOM 684 N N . ALA A 1 85 ? 1.992 -21.414 -9.227 1.00 79.62 85 ALA A N 1
ATOM 685 C CA . ALA A 1 85 ? 2.685 -20.155 -9.416 1.00 79.62 85 ALA A CA 1
ATOM 686 C C . ALA A 1 85 ? 2.176 -19.091 -8.421 1.00 79.62 85 ALA A C 1
ATOM 688 O O . ALA A 1 85 ? 0.986 -18.779 -8.327 1.00 79.62 85 ALA A O 1
ATOM 689 N N . ARG A 1 86 ? 3.113 -18.497 -7.673 1.00 84.50 86 ARG A N 1
ATOM 690 C CA . ARG A 1 86 ? 2.881 -17.329 -6.805 1.00 84.50 86 ARG A CA 1
ATOM 691 C C . ARG A 1 86 ? 3.757 -16.169 -7.277 1.00 84.50 86 ARG A C 1
ATOM 693 O O . ARG A 1 86 ? 4.761 -15.870 -6.622 1.00 84.50 86 ARG A O 1
ATOM 700 N N . PRO A 1 87 ? 3.435 -15.581 -8.443 1.00 85.81 87 PRO A N 1
ATOM 701 C CA . PRO A 1 87 ? 4.298 -14.595 -9.085 1.00 85.81 87 PRO A CA 1
ATOM 702 C C . PRO A 1 87 ? 4.308 -13.252 -8.344 1.00 85.81 87 PRO A C 1
ATOM 704 O O . PRO A 1 87 ? 5.271 -12.502 -8.444 1.00 85.81 87 PRO A O 1
ATOM 707 N N . PHE A 1 88 ? 3.271 -12.948 -7.562 1.00 89.69 88 PHE A N 1
ATOM 708 C CA . PHE A 1 88 ? 3.158 -11.673 -6.861 1.00 89.69 88 PHE A CA 1
ATOM 709 C C . PHE A 1 88 ? 3.848 -11.755 -5.499 1.00 89.69 88 PHE A C 1
ATOM 711 O O . PHE A 1 88 ? 3.316 -12.355 -4.563 1.00 89.69 88 PHE A O 1
ATOM 718 N N . VAL A 1 89 ? 5.035 -11.164 -5.386 1.00 89.56 89 VAL A N 1
ATOM 719 C CA . VAL A 1 89 ? 5.845 -11.162 -4.160 1.00 89.56 89 VAL A CA 1
ATOM 720 C C . VAL A 1 89 ? 5.784 -9.814 -3.447 1.00 89.56 89 VAL A C 1
ATOM 722 O O . VAL A 1 89 ? 5.618 -8.768 -4.069 1.00 89.56 89 VAL A O 1
ATOM 725 N N . CYS A 1 90 ? 5.896 -9.841 -2.124 1.00 86.81 90 CYS A N 1
ATOM 726 C CA . CYS A 1 90 ? 6.042 -8.648 -1.313 1.00 86.81 90 CYS A CA 1
ATOM 727 C C . CYS A 1 90 ? 7.479 -8.136 -1.404 1.00 86.81 90 CYS A C 1
ATOM 729 O O . CYS A 1 90 ? 8.421 -8.899 -1.223 1.00 86.81 90 CYS A O 1
ATOM 731 N N . LEU A 1 91 ? 7.633 -6.841 -1.671 1.00 87.88 91 LEU A N 1
ATOM 732 C CA . LEU A 1 91 ? 8.927 -6.160 -1.757 1.00 87.88 91 LEU A CA 1
ATOM 733 C C . LEU A 1 91 ? 9.273 -5.401 -0.466 1.00 87.88 91 LEU A C 1
ATOM 735 O O . LEU A 1 91 ? 10.282 -4.702 -0.406 1.00 87.88 91 LEU A O 1
ATOM 739 N N . ALA A 1 92 ? 8.435 -5.490 0.572 1.00 74.88 92 ALA A N 1
ATOM 740 C CA . ALA A 1 92 ? 8.715 -4.841 1.845 1.00 74.88 92 ALA A CA 1
ATOM 741 C C . ALA A 1 92 ? 9.908 -5.518 2.551 1.00 74.88 92 ALA A C 1
ATOM 743 O O . ALA A 1 92 ? 9.967 -6.753 2.595 1.00 74.88 92 ALA A O 1
ATOM 744 N N . PRO A 1 93 ? 10.832 -4.750 3.165 1.00 78.94 93 PRO A N 1
ATOM 745 C CA . PRO A 1 93 ? 11.979 -5.323 3.859 1.00 78.94 93 PRO A CA 1
ATOM 746 C C . PRO A 1 93 ? 11.551 -6.349 4.915 1.00 78.94 93 PRO A C 1
ATOM 748 O O . PRO A 1 93 ? 10.687 -6.070 5.748 1.00 78.94 93 PRO A O 1
ATOM 751 N N . ARG A 1 94 ? 12.192 -7.526 4.907 1.00 76.62 94 ARG A N 1
ATOM 752 C CA . ARG A 1 94 ? 11.926 -8.635 5.847 1.00 76.62 94 ARG A CA 1
ATOM 753 C C . ARG A 1 94 ? 10.484 -9.177 5.790 1.00 76.62 94 ARG A C 1
ATOM 755 O O . ARG A 1 94 ? 9.965 -9.638 6.809 1.00 76.62 94 ARG A O 1
ATOM 762 N N . CYS A 1 95 ? 9.817 -9.107 4.634 1.00 74.12 95 CYS A N 1
ATOM 763 C CA . CYS A 1 95 ? 8.510 -9.725 4.427 1.00 74.12 95 CYS A CA 1
ATOM 764 C C . CYS A 1 95 ? 8.520 -10.750 3.289 1.00 74.12 95 CYS A C 1
ATOM 766 O O . CYS A 1 95 ? 8.668 -10.395 2.128 1.00 74.12 95 CYS A O 1
ATOM 768 N N . ASP A 1 96 ? 8.215 -12.006 3.618 1.00 81.12 96 ASP A N 1
ATOM 769 C CA . ASP A 1 96 ? 8.228 -13.117 2.653 1.00 81.12 96 ASP A CA 1
ATOM 770 C C . ASP A 1 96 ? 6.841 -13.402 2.042 1.00 81.12 96 ASP A C 1
ATOM 772 O O . ASP A 1 96 ? 6.497 -14.537 1.703 1.00 81.12 96 ASP A O 1
ATOM 776 N N . GLY A 1 97 ? 5.975 -12.387 1.953 1.00 80.75 97 GLY A N 1
ATOM 777 C CA . GLY A 1 97 ? 4.621 -12.548 1.419 1.00 80.75 97 GLY A CA 1
ATOM 778 C C . GLY A 1 97 ? 4.635 -12.920 -0.066 1.00 80.75 97 GLY A C 1
ATOM 779 O O . GLY A 1 97 ? 5.165 -12.171 -0.875 1.00 80.75 97 GLY A O 1
ATOM 780 N N . ARG A 1 98 ? 4.021 -14.046 -0.453 1.00 87.81 98 ARG A N 1
ATOM 781 C CA . ARG A 1 98 ? 3.885 -14.470 -1.861 1.00 87.81 98 ARG A CA 1
ATOM 782 C C . ARG A 1 98 ? 2.446 -14.859 -2.175 1.00 87.81 98 ARG A C 1
ATOM 784 O O . ARG A 1 98 ? 1.822 -15.596 -1.407 1.00 87.81 98 ARG A O 1
ATOM 791 N N . PHE A 1 99 ? 1.934 -14.408 -3.315 1.00 86.75 99 PHE A N 1
ATOM 792 C CA . PHE A 1 99 ? 0.517 -14.470 -3.658 1.00 86.75 99 PHE A CA 1
ATOM 793 C C . PHE A 1 99 ? 0.290 -14.950 -5.091 1.00 86.75 99 PHE A C 1
ATOM 795 O O . PHE A 1 99 ? 1.096 -14.709 -5.990 1.00 86.75 99 PHE A O 1
ATOM 802 N N . LYS A 1 100 ? -0.845 -15.627 -5.297 1.00 85.12 100 LYS A N 1
ATOM 803 C CA . LYS A 1 100 ? -1.278 -16.102 -6.618 1.00 85.12 100 LYS A CA 1
ATOM 804 C C . LYS A 1 100 ? -1.835 -14.970 -7.489 1.00 85.12 100 LYS A C 1
ATOM 806 O O . LYS A 1 100 ? -1.738 -15.043 -8.706 1.00 85.12 100 LYS A O 1
ATOM 811 N N . ARG A 1 101 ? -2.417 -13.926 -6.881 1.00 86.06 101 ARG A N 1
ATOM 812 C CA . ARG A 1 101 ? -3.082 -12.811 -7.581 1.00 86.06 101 ARG A CA 1
ATOM 813 C C . ARG A 1 101 ? -2.578 -11.452 -7.101 1.00 86.06 101 ARG A C 1
ATOM 815 O O . ARG A 1 101 ? -2.305 -11.277 -5.913 1.00 86.06 101 ARG A O 1
ATOM 822 N N . ALA A 1 102 ? -2.573 -10.469 -8.001 1.00 86.19 102 ALA A N 1
ATOM 823 C CA . ALA A 1 102 ? -2.238 -9.080 -7.685 1.00 86.19 102 ALA A CA 1
ATOM 824 C C . ALA A 1 102 ? -3.150 -8.491 -6.594 1.00 86.19 102 ALA A C 1
ATOM 826 O O . ALA A 1 102 ? -2.672 -7.816 -5.688 1.00 86.19 102 ALA A O 1
ATOM 827 N N . SER A 1 103 ? -4.449 -8.810 -6.616 1.00 82.88 103 SER A N 1
ATOM 828 C CA . SER A 1 103 ? -5.417 -8.360 -5.602 1.00 82.88 103 SER A CA 1
ATOM 829 C C . SER A 1 103 ? -5.082 -8.850 -4.189 1.00 82.88 103 SER A C 1
ATOM 831 O O . SER A 1 103 ? -5.374 -8.179 -3.200 1.00 82.88 103 SER A O 1
ATOM 833 N N . ASP A 1 104 ? -4.473 -10.031 -4.077 1.00 84.19 104 ASP A N 1
ATOM 834 C CA . ASP A 1 104 ? -4.063 -10.592 -2.792 1.00 84.19 104 ASP A CA 1
ATOM 835 C C . ASP A 1 104 ? -2.807 -9.901 -2.257 1.00 84.19 104 ASP A C 1
ATOM 837 O O . ASP A 1 104 ? -2.740 -9.621 -1.057 1.00 84.19 104 ASP A O 1
ATOM 841 N N . LEU A 1 105 ? -1.862 -9.569 -3.146 1.00 85.31 105 LEU A N 1
ATOM 842 C CA . LEU A 1 105 ? -0.694 -8.747 -2.826 1.00 85.31 105 LEU A CA 1
ATOM 843 C C . LEU A 1 105 ? -1.114 -7.332 -2.404 1.00 85.31 105 LEU A C 1
ATOM 845 O O . LEU A 1 105 ? -0.678 -6.858 -1.358 1.00 85.31 105 LEU A O 1
ATOM 849 N N . ASP A 1 106 ? -2.013 -6.691 -3.150 1.00 79.62 106 ASP A N 1
ATOM 850 C CA . ASP A 1 106 ? -2.564 -5.370 -2.820 1.00 79.62 106 ASP A CA 1
ATOM 851 C C . ASP A 1 106 ? -3.241 -5.372 -1.440 1.00 79.62 106 ASP A C 1
ATOM 853 O O . ASP A 1 106 ? -2.936 -4.552 -0.569 1.00 79.62 106 ASP A O 1
ATOM 857 N N . ARG A 1 107 ? -4.097 -6.366 -1.179 1.00 76.88 107 ARG A N 1
ATOM 858 C CA . ARG A 1 107 ? -4.712 -6.557 0.139 1.00 76.88 107 ARG A CA 1
ATOM 859 C C . ARG A 1 107 ? -3.669 -6.791 1.23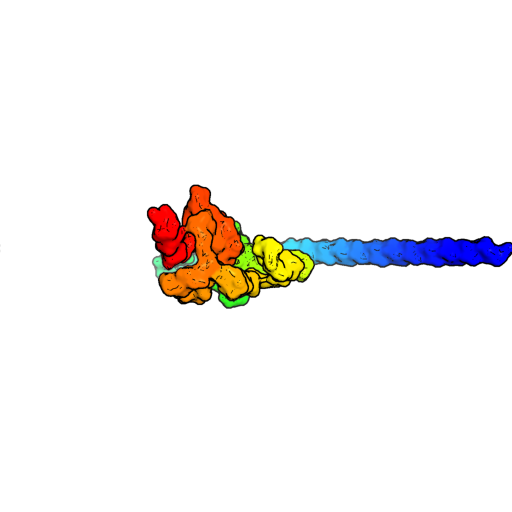2 1.00 76.88 107 ARG A C 1
ATOM 861 O O . ARG A 1 107 ? -3.823 -6.270 2.336 1.00 76.88 107 ARG A O 1
ATOM 868 N N . HIS A 1 108 ? -2.622 -7.569 0.963 1.00 81.31 108 HIS A N 1
ATOM 869 C CA . HIS A 1 108 ? -1.526 -7.774 1.907 1.00 81.31 108 HIS A CA 1
ATOM 870 C C . HIS A 1 108 ? -0.831 -6.455 2.243 1.00 81.31 108 HIS A C 1
ATOM 872 O O . HIS A 1 108 ? -0.688 -6.138 3.424 1.00 81.31 108 HIS A O 1
ATOM 878 N N . TYR A 1 109 ? -0.497 -5.659 1.233 1.00 77.94 109 TYR A N 1
ATOM 879 C CA . TYR A 1 109 ? 0.116 -4.345 1.379 1.00 77.94 109 TYR A CA 1
ATOM 880 C C . TYR A 1 109 ? -0.769 -3.408 2.211 1.00 77.94 109 TYR A C 1
ATOM 882 O O . TYR A 1 109 ? -0.338 -2.928 3.259 1.00 77.94 109 TYR A O 1
ATOM 890 N N . LYS A 1 110 ? -2.052 -3.259 1.864 1.00 74.06 110 LYS A N 1
ATOM 891 C CA . LYS A 1 110 ? -3.018 -2.410 2.596 1.00 74.06 110 LYS A CA 1
ATOM 892 C C . LYS A 1 110 ? -3.206 -2.784 4.069 1.00 74.06 110 LYS A C 1
ATOM 894 O O . LYS A 1 110 ? -3.640 -1.949 4.865 1.00 74.06 110 LYS A O 1
ATOM 899 N N . MET A 1 111 ? -2.913 -4.031 4.436 1.00 67.69 111 MET A N 1
ATOM 900 C CA . MET A 1 111 ? -3.169 -4.573 5.774 1.00 67.69 111 MET A CA 1
ATOM 901 C C . MET A 1 111 ? -1.901 -4.775 6.608 1.00 67.69 111 MET A C 1
ATOM 903 O O . MET A 1 111 ? -1.959 -4.694 7.834 1.00 67.69 111 MET A O 1
ATOM 907 N N . ARG A 1 112 ? -0.768 -5.087 5.973 1.00 70.19 112 ARG A N 1
ATOM 908 C CA . ARG A 1 112 ? 0.507 -5.421 6.630 1.00 70.19 112 ARG A CA 1
ATOM 909 C C . ARG A 1 112 ? 1.583 -4.365 6.434 1.00 70.19 112 ARG A C 1
ATOM 911 O O . ARG A 1 112 ? 2.425 -4.251 7.313 1.00 70.19 112 ARG A O 1
ATOM 918 N N . HIS A 1 113 ? 1.498 -3.615 5.341 1.00 77.38 113 HIS A N 1
ATOM 919 C CA . HIS A 1 113 ? 2.427 -2.557 4.948 1.00 77.38 113 HIS A CA 1
ATOM 920 C C . HIS A 1 113 ? 1.694 -1.234 4.724 1.00 77.38 113 HIS A C 1
ATOM 922 O O . HIS A 1 113 ? 2.071 -0.423 3.884 1.00 77.38 113 HIS A O 1
ATOM 928 N N . ARG A 1 114 ? 0.604 -1.015 5.474 1.00 69.69 114 ARG A N 1
ATOM 929 C CA . ARG A 1 114 ? -0.162 0.240 5.445 1.00 69.69 114 ARG A CA 1
ATOM 930 C C . ARG A 1 114 ? 0.739 1.449 5.701 1.00 69.69 114 ARG A C 1
ATOM 932 O O . ARG A 1 114 ? 0.475 2.519 5.177 1.00 69.69 114 ARG A O 1
ATOM 939 N N . ASP A 1 115 ? 1.761 1.270 6.520 1.00 65.56 115 ASP A N 1
ATOM 940 C CA . ASP A 1 115 ? 2.790 2.250 6.839 1.00 65.56 115 ASP A CA 1
ATOM 941 C C . ASP A 1 115 ? 3.672 2.643 5.644 1.00 65.56 115 ASP A C 1
ATOM 943 O O . ASP A 1 115 ? 4.219 3.738 5.665 1.00 65.56 115 ASP A O 1
ATOM 947 N N . LEU A 1 116 ? 3.775 1.805 4.604 1.00 64.88 116 LEU A N 1
ATOM 948 C CA . LEU A 1 116 ? 4.565 2.076 3.394 1.00 64.88 116 LEU A CA 1
ATOM 949 C C . LEU A 1 116 ? 3.752 2.685 2.235 1.00 64.88 116 LEU A C 1
ATOM 951 O O . LEU A 1 116 ? 4.336 3.137 1.259 1.00 64.88 116 LEU A O 1
ATOM 955 N N . ILE A 1 117 ? 2.415 2.665 2.303 1.00 60.12 117 ILE A N 1
ATOM 956 C CA . ILE A 1 117 ? 1.518 3.035 1.179 1.00 60.12 117 ILE A CA 1
ATOM 957 C C . ILE A 1 117 ? 0.953 4.447 1.333 1.00 60.12 117 ILE A C 1
ATOM 959 O O . ILE A 1 117 ? 0.267 4.959 0.456 1.00 60.12 117 ILE A O 1
ATOM 963 N N . VAL A 1 118 ? 1.192 5.078 2.473 1.00 55.69 118 VAL A N 1
ATOM 964 C CA . VAL A 1 118 ? 0.498 6.298 2.852 1.00 55.69 118 VAL A CA 1
ATOM 965 C C . VAL A 1 118 ? 1.489 7.458 2.849 1.00 55.69 118 VAL A C 1
ATOM 967 O O . VAL A 1 118 ? 2.500 7.397 3.546 1.00 55.69 118 VAL A O 1
ATOM 970 N N . SER A 1 119 ? 1.194 8.486 2.046 1.00 56.66 119 SER A N 1
ATOM 971 C CA . SER A 1 119 ? 1.921 9.762 2.026 1.00 56.66 119 SER A CA 1
ATOM 972 C C . SER A 1 119 ? 1.928 10.391 3.431 1.00 56.66 119 SER A C 1
ATOM 974 O O . SER A 1 119 ? 1.061 10.088 4.255 1.00 56.66 119 SER A O 1
ATOM 976 N N . ASP A 1 120 ? 2.899 11.254 3.745 1.00 55.12 120 ASP A N 1
ATOM 977 C CA . ASP A 1 120 ? 2.975 11.889 5.073 1.00 55.12 120 ASP A CA 1
ATOM 978 C C . ASP A 1 120 ? 1.707 12.687 5.439 1.00 55.12 120 ASP A C 1
ATOM 980 O O . ASP A 1 120 ? 1.386 12.790 6.625 1.00 55.12 120 ASP A O 1
ATOM 984 N N . GLU A 1 121 ? 0.951 13.162 4.443 1.00 54.56 121 GLU A N 1
ATOM 985 C CA . GLU A 1 121 ? -0.327 13.866 4.614 1.00 54.56 121 GLU A CA 1
ATOM 986 C C . GLU A 1 121 ? -1.530 12.915 4.775 1.00 54.56 121 GLU A C 1
ATOM 988 O O . GLU A 1 121 ? -2.453 13.211 5.532 1.00 54.56 121 GLU A O 1
ATOM 993 N N . ASP A 1 122 ? -1.503 11.729 4.155 1.00 52.84 122 ASP A N 1
ATOM 994 C CA . ASP A 1 122 ? -2.605 10.756 4.200 1.00 52.84 122 ASP A CA 1
ATOM 995 C C . ASP A 1 122 ? -2.516 9.764 5.364 1.00 52.84 122 ASP A C 1
ATOM 997 O O . ASP A 1 122 ? -3.327 8.826 5.412 1.00 52.84 122 ASP A O 1
ATOM 1001 N N . LYS A 1 123 ? -1.533 9.903 6.279 1.00 57.06 123 LYS A N 1
ATOM 1002 C CA . LYS A 1 123 ? -1.367 9.056 7.480 1.00 57.06 123 LYS A CA 1
ATOM 1003 C C . LYS A 1 123 ? -2.672 9.051 8.255 1.00 57.06 123 LYS A C 1
ATOM 1005 O O . LYS A 1 123 ? -2.859 9.868 9.148 1.00 57.06 123 LYS A O 1
ATOM 1010 N N . LYS A 1 124 ? -3.568 8.115 7.904 1.00 56.84 124 LYS A N 1
ATOM 1011 C CA . LYS A 1 124 ? -4.903 7.987 8.484 1.00 56.84 124 LYS A CA 1
ATOM 1012 C C . LYS A 1 124 ? -4.714 7.976 9.981 1.00 56.84 124 LYS A C 1
ATOM 1014 O O . LYS A 1 124 ? -4.186 7.020 10.546 1.00 56.84 124 LYS A O 1
ATOM 1019 N N . THR A 1 125 ? -5.100 9.085 10.572 1.00 67.19 125 THR A N 1
ATOM 1020 C CA . THR A 1 125 ? -5.079 9.349 11.985 1.00 67.19 125 THR A CA 1
ATOM 1021 C C . THR A 1 125 ? -5.999 8.314 12.623 1.00 67.19 125 THR A C 1
ATOM 1023 O O . THR A 1 125 ? -7.209 8.307 12.409 1.00 67.19 125 THR A O 1
ATOM 1026 N N . LEU A 1 126 ? -5.421 7.311 13.289 1.00 73.38 126 LEU A N 1
ATOM 1027 C CA . LEU A 1 126 ? -6.206 6.234 13.885 1.00 73.38 126 LEU A CA 1
ATOM 1028 C C . LEU A 1 126 ? -6.656 6.702 15.261 1.00 73.38 126 LEU A C 1
ATOM 1030 O O . LEU A 1 126 ? -5.832 6.806 16.161 1.00 73.38 126 LEU A O 1
ATOM 1034 N N . TYR A 1 127 ? -7.938 6.978 15.437 1.00 79.38 127 TYR A N 1
ATOM 1035 C CA . TYR A 1 127 ? -8.480 7.401 16.727 1.00 79.38 127 TYR A CA 1
ATOM 1036 C C . TYR A 1 127 ? -8.963 6.203 17.540 1.00 79.38 127 TYR A C 1
ATOM 1038 O O . TYR A 1 127 ? -9.351 5.168 16.988 1.00 79.38 127 TYR A O 1
ATOM 1046 N N . CYS A 1 128 ? -8.952 6.343 18.865 1.00 85.94 128 CYS A N 1
ATOM 1047 C CA . CYS A 1 128 ? -9.676 5.412 19.717 1.00 85.94 128 CYS A CA 1
ATOM 1048 C C . CYS A 1 128 ? -11.192 5.598 19.526 1.00 85.94 128 CYS A C 1
ATOM 1050 O O . CYS A 1 128 ? -11.691 6.718 19.572 1.00 85.94 128 CYS A O 1
ATOM 1052 N N . ASP A 1 129 ? -11.939 4.509 19.337 1.00 83.00 129 ASP A N 1
ATOM 1053 C CA . ASP A 1 129 ? -13.389 4.534 19.098 1.00 83.00 129 ASP A CA 1
ATOM 1054 C C . ASP A 1 129 ? -14.226 4.680 20.382 1.00 83.00 129 ASP A C 1
ATOM 1056 O O . ASP A 1 129 ? -15.451 4.815 20.331 1.00 83.00 129 ASP A O 1
ATOM 1060 N N . TYR A 1 130 ? -13.585 4.686 21.552 1.00 82.75 130 TYR A N 1
ATOM 1061 C CA . TYR A 1 130 ? -14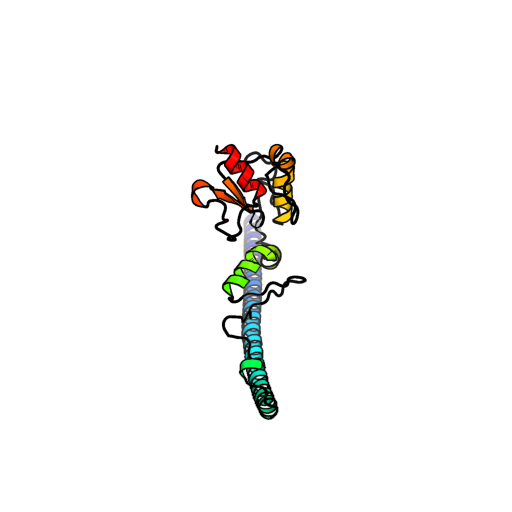.249 4.942 22.825 1.00 82.75 130 TYR A CA 1
ATOM 1062 C C . TYR A 1 130 ? -14.535 6.441 23.006 1.00 82.75 130 TYR A C 1
ATOM 1064 O O . TYR A 1 130 ? -13.632 7.253 23.201 1.00 82.75 130 TYR A O 1
ATOM 1072 N N . LYS A 1 131 ? -15.821 6.812 23.045 1.00 79.38 131 LYS A N 1
ATOM 1073 C CA . LYS A 1 131 ? -16.289 8.211 23.171 1.00 79.38 131 LYS A CA 1
ATOM 1074 C C . LYS A 1 131 ? -15.804 8.956 24.425 1.00 79.38 131 LYS A C 1
ATOM 1076 O O . LYS A 1 131 ? -15.770 10.178 24.419 1.00 79.38 131 LYS A O 1
ATOM 1081 N N . LYS A 1 132 ? -15.426 8.237 25.486 1.00 83.44 132 LYS A N 1
ATOM 1082 C CA . LYS A 1 132 ? -14.896 8.814 26.736 1.00 83.44 132 LYS A CA 1
ATOM 1083 C C . LYS A 1 132 ? -13.366 8.741 26.845 1.00 83.44 132 LYS A C 1
ATOM 1085 O O . LYS A 1 132 ? -12.819 9.088 27.883 1.00 83.44 132 LYS A O 1
ATOM 1090 N N . CYS A 1 133 ? -12.671 8.238 25.823 1.00 85.12 133 CYS A N 1
ATOM 1091 C CA . CYS A 1 133 ? -11.217 8.128 25.853 1.00 85.12 133 CYS A CA 1
ATOM 1092 C C . CYS A 1 133 ? -10.568 9.469 25.482 1.00 85.12 133 CYS A C 1
ATOM 1094 O O . CYS A 1 133 ? -10.881 9.981 24.413 1.00 85.12 133 CYS A O 1
ATOM 1096 N N . PRO A 1 134 ? -9.607 9.998 26.258 1.00 80.50 134 PRO A N 1
ATOM 1097 C CA . PRO A 1 134 ? -8.869 11.211 25.881 1.00 80.50 134 PRO A CA 1
ATOM 1098 C C . PRO A 1 134 ? -8.177 11.101 24.509 1.00 80.50 134 PRO A C 1
ATOM 1100 O O . PRO A 1 134 ? -8.078 12.066 23.761 1.00 80.50 134 PRO A O 1
ATOM 1103 N N . ARG A 1 135 ? -7.764 9.884 24.128 1.00 78.62 135 ARG A N 1
ATOM 1104 C CA . ARG A 1 135 ? -7.130 9.568 22.836 1.00 78.62 135 ARG A CA 1
ATOM 1105 C C . ARG A 1 135 ? -8.132 9.355 21.689 1.00 78.62 135 ARG A C 1
ATOM 1107 O O . ARG A 1 135 ? -7.782 8.775 20.663 1.00 78.62 135 ARG A O 1
ATOM 1114 N N . ASN A 1 136 ? -9.394 9.747 21.862 1.00 78.88 136 ASN A N 1
ATOM 1115 C CA . ASN A 1 136 ? -10.365 9.769 20.764 1.00 78.88 136 ASN A CA 1
ATOM 1116 C C . ASN A 1 136 ? -10.279 11.047 19.913 1.00 78.88 136 ASN A C 1
ATOM 1118 O O . ASN A 1 136 ? -10.763 11.044 18.787 1.00 78.88 136 ASN A O 1
ATOM 1122 N N . GLN A 1 137 ? -9.627 12.094 20.428 1.00 72.19 137 GLN A N 1
ATOM 1123 C CA . GLN A 1 137 ? -9.330 13.347 19.723 1.00 72.19 137 GLN A CA 1
ATOM 1124 C C . GLN A 1 137 ? -7.868 13.423 19.264 1.00 72.19 137 GLN A C 1
ATOM 1126 O O . GLN A 1 137 ? -7.557 14.140 18.318 1.00 72.19 137 GLN A O 1
ATOM 1131 N N . GLU A 1 138 ? -6.977 12.649 19.889 1.00 70.88 138 GLU A N 1
ATOM 1132 C CA . GLU A 1 138 ? -5.568 12.559 19.504 1.00 70.88 138 GLU A CA 1
ATOM 1133 C C . GLU A 1 138 ? -5.278 11.285 18.704 1.00 70.88 138 GLU A C 1
ATOM 1135 O O . GLU A 1 138 ? -5.526 10.176 19.189 1.00 70.88 138 GLU A O 1
ATOM 1140 N N . PRO A 1 139 ? -4.704 11.400 17.500 1.00 76.00 139 PRO A N 1
ATOM 1141 C CA . PRO A 1 139 ? -4.543 10.253 16.634 1.00 76.00 139 PRO A CA 1
ATOM 1142 C C . PRO A 1 139 ? -3.310 9.403 16.933 1.00 76.00 139 PRO A C 1
ATOM 1144 O O . PRO A 1 139 ? -2.240 9.879 17.309 1.00 76.00 139 PRO A O 1
ATOM 1147 N N . PHE A 1 140 ? -3.439 8.108 16.666 1.00 75.62 140 PHE A N 1
ATOM 1148 C CA . PHE A 1 140 ? -2.328 7.177 16.577 1.00 75.62 140 PHE A CA 1
ATOM 1149 C C . PHE A 1 140 ? -1.881 7.042 15.118 1.00 75.62 140 PHE A C 1
ATOM 1151 O O . PHE A 1 140 ? -2.664 6.706 14.235 1.00 75.62 140 PHE A O 1
ATOM 1158 N N . PHE A 1 141 ? -0.585 7.210 14.871 1.00 69.25 141 PHE A N 1
ATOM 1159 C CA . PHE A 1 141 ? -0.002 7.070 13.530 1.00 69.25 141 PHE A CA 1
ATOM 1160 C C . PHE A 1 141 ? 0.321 5.613 13.148 1.00 69.25 141 PHE A C 1
ATOM 1162 O O . PHE A 1 141 ? 0.731 5.336 12.025 1.00 69.25 141 PHE A O 1
ATOM 1169 N N . ARG A 1 142 ? 0.170 4.657 14.082 1.00 73.62 142 ARG A N 1
ATOM 1170 C CA . ARG A 1 142 ? 0.440 3.223 13.864 1.00 73.62 142 ARG A CA 1
ATOM 1171 C C . ARG A 1 142 ? -0.640 2.348 14.493 1.00 73.62 142 ARG A C 1
ATOM 1173 O O . ARG A 1 142 ? -0.947 2.502 15.676 1.00 73.62 142 ARG A O 1
ATOM 1180 N N . LEU A 1 143 ? -1.116 1.350 13.740 1.00 76.75 143 LEU A N 1
ATOM 1181 C CA . LEU A 1 143 ? -2.077 0.340 14.219 1.00 76.75 143 LEU A CA 1
ATOM 1182 C C . LEU A 1 143 ? -1.587 -0.374 15.483 1.00 76.75 143 LEU A C 1
ATOM 1184 O O . LEU A 1 143 ? -2.375 -0.683 16.367 1.00 76.75 143 LEU A O 1
ATOM 1188 N N . GLU A 1 144 ? -0.284 -0.624 15.597 1.00 80.94 144 GLU A N 1
ATOM 1189 C CA . GLU A 1 144 ? 0.293 -1.254 16.784 1.00 80.94 144 GLU A CA 1
ATOM 1190 C C . GLU A 1 144 ? 0.127 -0.405 18.051 1.00 80.94 144 GLU A C 1
ATOM 1192 O O . GLU A 1 144 ? -0.205 -0.940 19.109 1.00 80.94 144 GLU A O 1
ATOM 1197 N N . ARG A 1 145 ? 0.316 0.917 17.952 1.00 85.75 145 ARG A N 1
ATOM 1198 C CA . ARG A 1 145 ? 0.156 1.826 19.094 1.00 85.75 145 ARG A CA 1
ATOM 1199 C C . ARG A 1 145 ? -1.300 1.866 19.546 1.00 85.75 145 ARG A C 1
ATOM 1201 O O . ARG A 1 145 ? -1.551 1.717 20.738 1.00 85.75 145 ARG A O 1
ATOM 1208 N N . LEU A 1 146 ? -2.239 1.956 18.600 1.00 85.06 146 LEU A N 1
ATOM 1209 C CA . LEU A 1 146 ? -3.668 1.864 18.904 1.00 85.06 146 LEU A CA 1
ATOM 1210 C C . LEU A 1 146 ? -4.026 0.502 19.521 1.00 85.06 146 LEU A C 1
ATOM 1212 O O . LEU A 1 146 ? -4.728 0.449 20.523 1.00 85.06 146 LEU A O 1
ATOM 1216 N N . ARG A 1 147 ? -3.492 -0.607 18.997 1.00 87.31 147 ARG A N 1
ATOM 1217 C CA . ARG A 1 147 ? -3.710 -1.947 19.568 1.00 87.31 147 ARG A CA 1
ATOM 1218 C C . ARG A 1 147 ? -3.246 -2.027 21.021 1.00 87.31 147 ARG A C 1
ATOM 1220 O O . ARG A 1 147 ? -3.965 -2.548 21.869 1.00 87.31 147 ARG A O 1
ATOM 1227 N N . ASN A 1 148 ? -2.047 -1.525 21.308 1.00 88.00 148 ASN A N 1
ATOM 1228 C CA . ASN A 1 148 ? -1.507 -1.518 22.665 1.00 88.00 148 ASN A CA 1
ATOM 1229 C C . ASN A 1 148 ? -2.329 -0.608 23.590 1.00 88.00 148 ASN A C 1
ATOM 1231 O O . ASN A 1 148 ? -2.546 -0.973 24.742 1.00 88.00 148 ASN A O 1
ATOM 1235 N N . HIS A 1 149 ? -2.844 0.515 23.080 1.00 90.12 149 HIS A N 1
ATOM 1236 C CA . HIS A 1 149 ? -3.772 1.379 23.807 1.00 90.12 149 HIS A CA 1
ATOM 1237 C C . HIS A 1 149 ? -5.087 0.660 24.145 1.00 90.12 149 HIS A C 1
ATOM 1239 O O . HIS A 1 149 ? -5.466 0.618 25.311 1.00 90.12 149 HIS A O 1
ATOM 1245 N N . LEU A 1 150 ? -5.740 0.0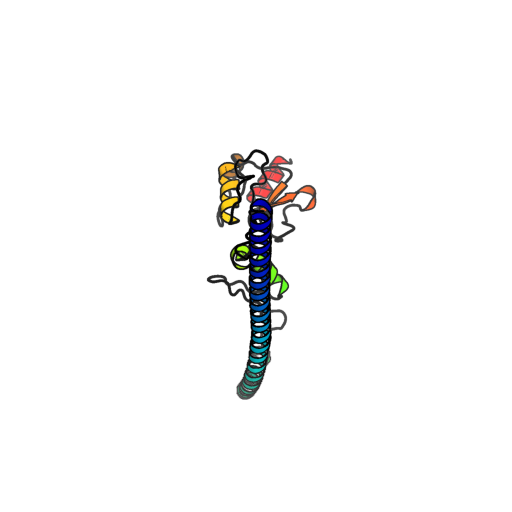20 23.169 1.00 89.25 150 LEU A N 1
ATOM 1246 C CA . LEU A 1 150 ? -6.978 -0.741 23.387 1.00 89.25 150 LEU A CA 1
ATOM 1247 C C . LEU A 1 150 ? -6.773 -1.896 24.384 1.00 89.25 150 LEU A C 1
ATOM 1249 O O . LEU A 1 150 ? -7.587 -2.096 25.283 1.00 89.25 150 LEU A O 1
ATOM 1253 N N . ARG A 1 151 ? -5.647 -2.616 24.288 1.00 89.44 151 ARG A N 1
ATOM 1254 C CA . ARG A 1 151 ? -5.297 -3.693 25.231 1.00 89.44 151 ARG A CA 1
ATOM 1255 C C . ARG A 1 151 ? -5.011 -3.172 26.643 1.00 89.44 151 ARG A C 1
ATOM 1257 O O . ARG A 1 151 ? -5.413 -3.802 27.614 1.00 89.44 151 ARG A O 1
ATOM 1264 N N . GLY A 1 152 ? -4.247 -2.090 26.770 1.00 86.94 152 GLY A N 1
ATOM 1265 C CA . GLY A 1 152 ? -3.781 -1.594 28.066 1.00 86.94 152 GLY A CA 1
ATOM 1266 C C . GLY A 1 152 ? -4.825 -0.746 28.784 1.00 86.94 152 GLY A C 1
ATOM 1267 O O . GLY A 1 152 ? -5.170 -1.025 29.926 1.00 86.94 152 GLY A O 1
ATOM 1268 N N . TYR A 1 153 ? -5.340 0.271 28.093 1.00 88.38 153 TYR A N 1
ATOM 1269 C CA . TYR A 1 153 ? -6.221 1.289 28.663 1.00 88.38 153 TYR A CA 1
ATOM 1270 C C . TYR A 1 153 ? -7.680 0.828 28.714 1.00 88.38 153 TYR A C 1
ATOM 1272 O O . TYR A 1 153 ? -8.327 0.935 29.749 1.00 88.38 153 TYR A O 1
ATOM 1280 N N . HIS A 1 154 ? -8.185 0.251 27.619 1.00 90.81 154 HIS A N 1
ATOM 1281 C CA . HIS A 1 154 ? -9.562 -0.259 27.556 1.00 90.81 154 HIS A CA 1
ATOM 1282 C C . HIS A 1 154 ? -9.701 -1.712 28.019 1.00 90.81 154 HIS A C 1
ATOM 1284 O O . HIS A 1 154 ? -10.818 -2.220 28.105 1.00 90.81 154 HIS A O 1
ATOM 1290 N N . LYS A 1 155 ? -8.573 -2.366 28.330 1.00 88.94 155 LYS A N 1
ATOM 1291 C CA . LYS A 1 155 ? -8.496 -3.778 28.718 1.00 88.94 155 LYS A CA 1
ATOM 1292 C C . LYS A 1 155 ? -9.201 -4.710 27.724 1.00 88.94 155 LYS A C 1
ATOM 1294 O O . LYS A 1 155 ? -9.726 -5.732 28.146 1.00 88.94 155 LYS A O 1
ATOM 1299 N N . GLU A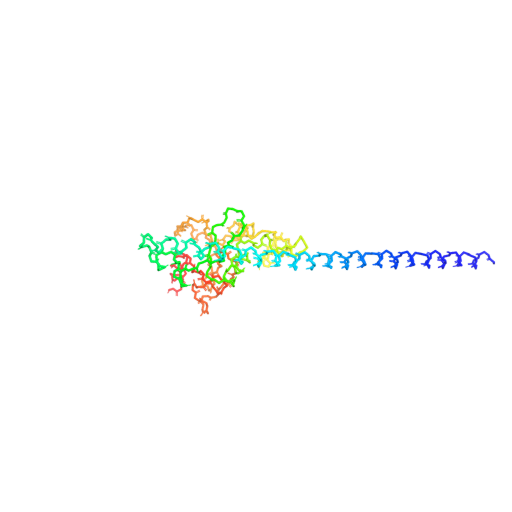 1 156 ? -9.213 -4.390 26.426 1.00 89.75 156 GLU A N 1
ATOM 1300 C CA . GLU A 1 156 ? -9.797 -5.281 25.413 1.00 89.75 156 GLU A CA 1
ATOM 1301 C C . GLU A 1 156 ? -9.075 -6.643 25.379 1.00 89.75 156 GLU A C 1
ATOM 1303 O O . GLU A 1 156 ? -7.872 -6.756 25.641 1.00 89.75 156 GLU A O 1
ATOM 1308 N N . ASP A 1 157 ? -9.810 -7.682 24.993 1.00 86.88 157 ASP A N 1
ATOM 1309 C CA . ASP A 1 157 ? -9.432 -9.097 25.054 1.00 86.88 157 ASP A CA 1
ATOM 1310 C C . ASP A 1 157 ? -8.486 -9.565 23.931 1.00 86.88 157 ASP A C 1
ATOM 1312 O O . ASP A 1 157 ? -8.593 -10.672 23.411 1.00 86.88 157 ASP A O 1
ATOM 1316 N N . MET A 1 158 ? -7.541 -8.713 23.527 1.00 84.50 158 MET A N 1
ATOM 1317 C CA . MET A 1 158 ? -6.588 -9.000 22.451 1.00 84.50 158 MET A CA 1
ATOM 1318 C C . MET A 1 158 ? -5.229 -9.462 23.007 1.00 84.50 158 MET A C 1
ATOM 1320 O O . MET A 1 158 ? -4.484 -8.619 23.524 1.00 84.50 158 MET A O 1
ATOM 1324 N N . PRO A 1 159 ? -4.827 -10.740 22.855 1.00 77.50 159 PRO A N 1
ATOM 1325 C CA . PRO A 1 159 ? -3.539 -11.236 23.352 1.00 77.50 159 PRO A CA 1
ATOM 1326 C C . PRO A 1 159 ? -2.344 -10.613 22.622 1.00 77.50 159 PRO A C 1
ATOM 1328 O O . PRO A 1 159 ? -2.489 -9.969 21.580 1.00 77.50 159 PRO A O 1
ATOM 1331 N N . LYS A 1 160 ? -1.130 -10.763 23.171 1.00 76.81 160 LYS A N 1
ATOM 1332 C CA . LYS A 1 160 ? 0.113 -10.415 22.454 1.00 76.81 160 LYS A CA 1
ATOM 1333 C C . LYS A 1 160 ? 0.289 -11.323 21.232 1.00 76.81 160 LYS A C 1
ATOM 1335 O O . LYS A 1 160 ? -0.170 -12.460 21.205 1.00 76.81 160 LYS A O 1
ATOM 1340 N N . LYS A 1 161 ? 0.938 -10.796 20.188 1.00 71.56 161 LYS A N 1
ATOM 1341 C CA . LYS A 1 161 ? 1.153 -11.534 18.935 1.00 71.56 161 LYS A CA 1
ATOM 1342 C C . LYS A 1 161 ? 1.951 -12.808 19.236 1.00 71.56 161 LYS A C 1
ATOM 1344 O O . LYS A 1 161 ? 3.067 -12.700 19.726 1.00 71.56 161 LYS A O 1
ATOM 1349 N N . GLY A 1 162 ? 1.393 -13.975 18.912 1.00 66.38 162 GLY A N 1
ATOM 1350 C CA . GLY A 1 162 ? 2.050 -15.271 19.123 1.00 66.38 162 GLY A CA 1
ATOM 1351 C C . GLY A 1 162 ? 1.877 -15.869 20.523 1.00 66.38 162 GLY A C 1
ATOM 1352 O O . GLY A 1 162 ? 2.450 -16.915 20.796 1.00 66.38 162 GLY A O 1
ATOM 1353 N N . THR A 1 163 ? 1.085 -15.245 21.398 1.00 74.62 163 THR A N 1
ATOM 1354 C CA . THR A 1 163 ? 0.779 -15.768 22.737 1.00 74.62 163 THR A CA 1
ATOM 1355 C C . THR A 1 163 ? -0.673 -16.240 22.784 1.00 74.62 163 THR A C 1
ATOM 1357 O O . THR A 1 163 ? -1.561 -15.531 22.309 1.00 74.62 163 THR A O 1
ATOM 1360 N N . LYS A 1 164 ? -0.924 -17.426 23.352 1.00 72.19 164 LYS A N 1
ATOM 1361 C CA . LYS A 1 164 ? -2.287 -17.890 23.661 1.00 72.19 164 LYS A CA 1
ATOM 1362 C C . LYS A 1 164 ? -2.840 -17.125 24.862 1.00 72.19 164 LYS A C 1
ATOM 1364 O O . LYS A 1 164 ? -2.071 -16.688 25.719 1.00 72.19 164 LYS A O 1
ATOM 1369 N N . SER A 1 165 ? -4.153 -16.941 24.915 1.00 79.00 165 SER A N 1
ATOM 1370 C CA . SER A 1 165 ? -4.783 -16.227 26.031 1.00 79.00 165 SER A CA 1
ATOM 1371 C C . SER A 1 165 ? -5.140 -17.250 27.102 1.00 79.00 165 SER A C 1
ATOM 1373 O O . SER A 1 165 ? -5.795 -18.239 26.791 1.00 79.00 165 SER A O 1
ATOM 1375 N N . SER A 1 166 ? -4.745 -17.043 28.359 1.00 81.44 166 SER A N 1
ATOM 1376 C CA . SER A 1 166 ? -5.268 -17.886 29.439 1.00 81.44 166 SER A CA 1
ATOM 1377 C C . SER A 1 166 ? -6.707 -17.481 29.771 1.00 81.44 166 SER A C 1
ATOM 1379 O O . SER A 1 166 ? -7.076 -16.308 29.657 1.00 81.44 166 SER A O 1
ATOM 1381 N N . ALA A 1 167 ? -7.525 -18.446 30.201 1.00 80.12 167 ALA A N 1
ATOM 1382 C CA . ALA A 1 167 ? -8.894 -18.178 30.648 1.00 80.12 167 ALA A CA 1
ATOM 1383 C C . ALA A 1 167 ? -8.920 -17.176 31.816 1.00 80.12 167 ALA A C 1
ATOM 1385 O O . ALA A 1 167 ? -9.771 -16.296 31.870 1.00 80.12 167 ALA A O 1
ATOM 1386 N N . GLU A 1 168 ? -7.938 -17.267 32.714 1.00 83.31 168 GLU A N 1
ATOM 1387 C CA . GLU A 1 168 ? -7.752 -16.329 33.818 1.00 83.31 168 GLU A CA 1
ATOM 1388 C C . GLU A 1 168 ? -7.504 -14.900 33.331 1.00 83.31 168 GLU A C 1
ATOM 1390 O O . GLU A 1 168 ? -8.213 -13.985 33.741 1.00 83.31 168 GLU A O 1
ATOM 1395 N N . TRP A 1 169 ? -6.587 -14.719 32.378 1.00 86.75 169 TRP A N 1
ATOM 1396 C CA . TRP A 1 169 ? -6.298 -13.401 31.823 1.00 86.75 169 TRP A CA 1
ATOM 1397 C C . TRP A 1 169 ? -7.523 -12.786 31.144 1.00 86.75 169 TRP A C 1
ATOM 1399 O O . TRP A 1 169 ? -7.781 -11.597 31.330 1.00 86.75 169 TRP A O 1
ATOM 1409 N N . LEU A 1 170 ? -8.284 -13.586 30.384 1.00 83.88 170 LEU A N 1
ATOM 1410 C CA . LEU A 1 170 ? -9.484 -13.131 29.676 1.00 83.88 170 LEU A CA 1
ATOM 1411 C C . LEU A 1 170 ? -10.612 -12.696 30.625 1.00 83.88 170 LEU A C 1
ATOM 1413 O O . LEU A 1 170 ? -11.328 -11.757 30.288 1.00 83.88 170 LEU A O 1
ATOM 1417 N N . ARG A 1 171 ? -10.748 -13.313 31.809 1.00 80.62 171 ARG A N 1
ATOM 1418 C CA . ARG A 1 171 ? -11.755 -12.918 32.817 1.00 80.62 171 ARG A CA 1
ATOM 1419 C C . ARG A 1 171 ? -11.543 -11.503 33.355 1.00 80.62 171 ARG A C 1
ATOM 1421 O O . ARG A 1 171 ? -12.504 -10.830 33.702 1.00 80.62 171 ARG A O 1
ATOM 1428 N N . GLU A 1 172 ? -10.302 -11.030 33.383 1.00 84.50 172 GLU A N 1
ATOM 1429 C CA . GLU A 1 172 ? -9.969 -9.663 33.802 1.00 84.50 172 GLU A CA 1
ATOM 1430 C C . GLU A 1 172 ? -10.077 -8.626 32.670 1.00 84.50 172 GLU A C 1
ATOM 1432 O O . GLU A 1 172 ? -9.782 -7.438 32.872 1.00 84.50 172 GLU A O 1
ATOM 1437 N N . ARG A 1 173 ? -10.398 -9.066 31.447 1.00 88.81 173 ARG A N 1
ATOM 1438 C CA . ARG A 1 173 ? -10.516 -8.198 30.274 1.00 88.81 173 ARG A CA 1
ATOM 1439 C C . ARG A 1 173 ? -11.954 -7.739 30.069 1.00 88.81 173 ARG A C 1
ATOM 1441 O O . ARG A 1 173 ? -12.914 -8.376 30.482 1.00 88.81 173 ARG A O 1
ATOM 1448 N N . ASN A 1 174 ? -12.089 -6.625 29.361 1.00 87.31 174 ASN A N 1
ATOM 1449 C CA . ASN A 1 174 ? -13.366 -6.141 28.871 1.00 87.31 174 ASN A CA 1
ATOM 1450 C C . ASN A 1 174 ? -13.766 -6.948 27.627 1.00 87.31 174 ASN A C 1
ATOM 1452 O O . ASN A 1 174 ? -13.353 -6.636 26.504 1.00 87.31 174 ASN A O 1
ATOM 1456 N N . VAL A 1 175 ? -14.514 -8.026 27.856 1.00 88.50 175 VAL A N 1
ATOM 1457 C CA . VAL A 1 175 ? -15.011 -8.937 26.823 1.00 88.50 175 VAL A CA 1
ATOM 1458 C C . VAL A 1 175 ? -16.483 -8.631 26.578 1.00 88.50 175 VAL A C 1
ATOM 1460 O O . VAL A 1 175 ? -17.324 -8.859 27.441 1.00 88.50 175 VAL A O 1
ATOM 1463 N N . ASP A 1 176 ? -16.805 -8.137 25.384 1.00 88.69 176 ASP A N 1
ATOM 1464 C CA . ASP A 1 176 ? -18.198 -7.960 24.979 1.00 88.69 176 ASP A CA 1
ATOM 1465 C C . ASP A 1 176 ? -18.756 -9.267 24.374 1.00 88.69 176 ASP A C 1
ATOM 1467 O O . ASP A 1 176 ? -18.100 -9.860 23.504 1.00 88.69 176 ASP A O 1
ATOM 1471 N N . PRO A 1 177 ? -19.948 -9.731 24.794 1.00 87.50 177 PRO A N 1
ATOM 1472 C CA . PRO A 1 177 ? -20.543 -10.969 24.292 1.00 87.50 177 PRO A CA 1
ATOM 1473 C C . PRO A 1 177 ? -21.143 -10.840 22.883 1.00 87.50 177 PRO A C 1
ATOM 1475 O O . PRO A 1 177 ? -21.391 -11.853 22.236 1.00 87.50 177 PRO A O 1
ATOM 1478 N N . LYS A 1 178 ? -21.389 -9.621 22.382 1.00 87.81 178 LYS A N 1
ATOM 1479 C CA . LYS A 1 178 ? -22.071 -9.376 21.095 1.00 87.81 178 LYS A CA 1
ATOM 1480 C C . LYS A 1 178 ? -21.106 -9.096 19.948 1.00 87.81 178 LYS A C 1
ATOM 1482 O O . LYS A 1 178 ? -21.449 -9.317 18.785 1.00 87.81 178 LYS A O 1
ATOM 1487 N N . TRP A 1 179 ? -19.898 -8.629 20.251 1.00 91.25 179 TRP A N 1
ATOM 1488 C CA . TRP A 1 179 ? -18.896 -8.300 19.242 1.00 91.25 179 TRP A CA 1
ATOM 1489 C C . TRP A 1 179 ? -17.480 -8.674 19.672 1.00 91.25 179 TRP A C 1
ATOM 1491 O O . TRP A 1 179 ? -17.154 -8.826 20.848 1.00 91.25 179 TRP A O 1
ATOM 1501 N N . TRP A 1 180 ? -16.597 -8.789 18.687 1.00 91.81 180 TRP A N 1
ATOM 1502 C CA . TRP A 1 180 ? -15.171 -8.983 18.918 1.00 91.81 180 TRP A CA 1
ATOM 1503 C C . TRP A 1 180 ? -14.358 -8.097 17.981 1.00 91.81 180 TRP A C 1
ATOM 1505 O O . TRP A 1 180 ? -14.767 -7.782 16.860 1.00 91.81 180 TRP A O 1
ATOM 1515 N N . ARG A 1 181 ? -13.187 -7.663 18.448 1.00 89.12 181 ARG A N 1
ATOM 1516 C CA . ARG A 1 181 ? -12.241 -6.921 17.614 1.00 89.12 181 ARG A CA 1
ATOM 1517 C C . ARG A 1 181 ? -11.219 -7.864 17.001 1.00 89.12 181 ARG A C 1
ATOM 1519 O O . ARG A 1 181 ? -10.603 -8.673 17.704 1.00 89.12 181 ARG A O 1
ATOM 1526 N N . CYS A 1 182 ? -11.004 -7.739 15.695 1.00 86.12 182 CYS A N 1
ATOM 1527 C CA . CYS A 1 182 ? -9.976 -8.511 15.010 1.00 86.12 182 CYS A CA 1
ATOM 1528 C C . CYS A 1 182 ? -8.569 -8.020 15.383 1.00 86.12 182 CYS A C 1
ATOM 1530 O O . CYS A 1 182 ? -8.246 -6.847 15.204 1.00 86.12 182 CYS A O 1
ATOM 1532 N N . PHE A 1 183 ? -7.684 -8.932 15.792 1.00 83.44 183 PHE A N 1
ATOM 1533 C CA . PHE A 1 183 ? -6.302 -8.609 16.165 1.00 83.44 183 PHE A CA 1
ATOM 1534 C C . PHE A 1 183 ? -5.483 -7.962 15.029 1.00 83.44 183 PHE A C 1
ATOM 1536 O O . PHE A 1 183 ? -4.600 -7.123 15.255 1.00 83.44 183 PHE A O 1
ATOM 1543 N N . THR A 1 184 ? -5.764 -8.362 13.784 1.00 79.12 184 THR A N 1
ATOM 1544 C CA . THR A 1 184 ? -4.980 -7.944 12.612 1.00 79.12 184 THR A CA 1
ATOM 1545 C C . THR A 1 184 ? -5.404 -6.573 12.101 1.00 79.12 184 THR A C 1
ATOM 1547 O O . THR A 1 184 ? -4.536 -5.740 11.863 1.00 79.12 184 THR A O 1
ATOM 1550 N N . CYS A 1 185 ? -6.708 -6.328 11.958 1.00 78.25 185 CYS A N 1
ATOM 1551 C CA . CYS A 1 185 ? -7.225 -5.104 11.340 1.00 78.25 185 CYS A CA 1
ATOM 1552 C C . CYS A 1 185 ? -7.927 -4.141 12.307 1.00 78.25 185 CYS A C 1
ATOM 1554 O O . CYS A 1 185 ? -8.343 -3.074 11.876 1.00 78.25 185 CYS A O 1
ATOM 1556 N N . LEU A 1 186 ? -8.071 -4.502 13.587 1.00 81.56 186 LEU A N 1
ATOM 1557 C CA . LEU A 1 186 ? -8.737 -3.719 14.639 1.00 81.56 186 LEU A CA 1
ATOM 1558 C C . LEU A 1 186 ? -10.206 -3.348 14.361 1.00 81.56 186 LEU A C 1
ATOM 1560 O O . LEU A 1 186 ? -10.786 -2.541 15.087 1.00 81.56 186 LEU A O 1
ATOM 1564 N N . MET A 1 187 ? -10.833 -3.973 13.360 1.00 79.19 187 MET A N 1
ATOM 1565 C CA . MET A 1 187 ? -12.249 -3.778 13.057 1.00 79.19 187 MET A CA 1
ATOM 1566 C C . MET A 1 187 ? -13.126 -4.529 14.063 1.00 79.19 187 MET A C 1
ATOM 1568 O O . MET A 1 187 ? -12.807 -5.665 14.433 1.00 79.19 187 MET A O 1
ATOM 1572 N N . ARG A 1 188 ? -14.228 -3.898 14.479 1.00 83.81 188 ARG A N 1
ATOM 1573 C CA . ARG A 1 188 ? -15.259 -4.500 15.333 1.00 83.81 188 ARG A CA 1
ATOM 1574 C C . ARG A 1 188 ? -16.217 -5.323 14.473 1.00 83.81 188 ARG A C 1
ATOM 1576 O O . ARG A 1 188 ? -16.846 -4.765 13.581 1.00 83.81 188 ARG A O 1
ATOM 1583 N N . MET A 1 189 ? -16.304 -6.622 14.739 1.00 84.38 189 MET A N 1
ATOM 1584 C CA . MET A 1 189 ? -17.172 -7.576 14.037 1.00 84.38 189 MET A CA 1
ATOM 1585 C C . MET A 1 189 ? -18.322 -7.995 14.948 1.00 84.38 189 MET A C 1
ATOM 1587 O O . MET A 1 189 ? -18.102 -8.218 16.142 1.00 84.38 189 MET A O 1
ATOM 1591 N N . GLN A 1 190 ? -19.531 -8.093 14.399 1.00 85.38 190 GLN A N 1
ATOM 1592 C CA . GLN A 1 190 ? -20.725 -8.463 15.161 1.00 85.38 190 GLN A CA 1
ATOM 1593 C C . GLN A 1 190 ? -20.926 -9.973 15.086 1.00 85.38 190 GLN A C 1
ATOM 1595 O O . GLN A 1 190 ? -21.059 -10.520 13.996 1.00 85.38 190 GLN A O 1
ATOM 1600 N N . ILE A 1 191 ? -21.008 -10.653 16.230 1.00 89.06 191 ILE A N 1
ATOM 1601 C CA . ILE A 1 191 ? -21.072 -12.125 16.268 1.00 89.06 191 ILE A CA 1
ATOM 1602 C C . ILE A 1 191 ? -22.358 -12.636 15.618 1.00 89.06 191 ILE A C 1
ATOM 1604 O O . ILE A 1 191 ? -22.337 -13.639 14.915 1.00 89.06 191 ILE A O 1
ATOM 1608 N N . LYS A 1 192 ? -23.463 -11.898 15.764 1.00 86.44 192 LYS A N 1
ATOM 1609 C CA . LYS A 1 192 ? -24.753 -12.247 15.156 1.00 86.44 192 LYS A CA 1
ATOM 1610 C C . LYS A 1 192 ? -24.713 -12.305 13.619 1.00 86.44 192 LYS A C 1
ATOM 1612 O O . LYS A 1 192 ? -25.465 -13.076 13.037 1.00 86.44 192 LYS A O 1
ATOM 1617 N N . HIS A 1 193 ? -23.882 -11.482 12.972 1.00 76.25 193 HIS A N 1
ATOM 1618 C CA . HIS A 1 193 ? -23.850 -11.348 11.508 1.00 76.25 193 HIS A CA 1
ATOM 1619 C C . HIS A 1 193 ? -22.601 -11.968 10.882 1.00 76.25 193 HIS A C 1
ATOM 1621 O O . HIS A 1 193 ? -22.696 -12.705 9.907 1.00 76.25 193 HIS A O 1
ATOM 1627 N N . ASP A 1 194 ? -21.433 -11.670 11.446 1.00 79.81 194 ASP A N 1
ATOM 1628 C CA . ASP A 1 194 ? -20.131 -12.089 10.925 1.00 79.81 194 ASP A CA 1
ATOM 1629 C C . ASP A 1 194 ? -19.617 -13.381 11.593 1.00 79.81 194 ASP A C 1
ATOM 1631 O O . ASP A 1 194 ? -18.590 -13.937 11.191 1.00 79.81 194 ASP A O 1
ATOM 1635 N N . GLY A 1 195 ? -20.284 -13.848 12.656 1.00 90.31 195 GLY A N 1
ATOM 1636 C CA . GLY A 1 195 ? -19.785 -14.929 13.499 1.00 90.31 195 GLY A CA 1
ATOM 1637 C C . GLY A 1 195 ? -18.413 -14.594 14.091 1.00 90.31 195 GLY A C 1
ATOM 1638 O O . GLY A 1 195 ? -18.132 -13.466 14.512 1.00 90.31 195 GLY A O 1
ATOM 1639 N N . PHE A 1 196 ? -17.520 -15.584 14.084 1.00 92.31 196 PHE A N 1
ATOM 1640 C CA . PHE A 1 196 ? -16.126 -15.434 14.508 1.00 92.31 196 PHE A CA 1
ATOM 1641 C C . PHE A 1 196 ? -15.153 -15.246 13.342 1.00 92.31 196 PHE A C 1
ATOM 1643 O O . PHE A 1 196 ? -13.948 -15.447 13.507 1.00 92.31 196 PHE A O 1
ATOM 1650 N N . THR A 1 197 ? -15.640 -14.806 12.180 1.00 88.94 197 THR A N 1
ATOM 1651 C CA . THR A 1 197 ? -14.812 -14.584 10.991 1.00 88.94 197 THR A CA 1
ATOM 1652 C C . THR A 1 197 ? -14.755 -13.106 10.648 1.00 88.94 197 THR A C 1
ATOM 1654 O O . THR A 1 197 ? -15.762 -12.430 10.489 1.00 88.94 197 THR A O 1
ATOM 1657 N N . CYS A 1 198 ? -13.547 -12.559 10.531 1.00 83.88 198 CYS A N 1
ATOM 1658 C CA . CYS A 1 198 ? -13.392 -11.148 10.215 1.00 83.88 198 CYS A CA 1
ATOM 1659 C C . CYS A 1 198 ? -13.757 -10.874 8.751 1.00 83.88 198 CYS A C 1
ATOM 1661 O O . CYS A 1 198 ? -13.058 -11.322 7.843 1.00 83.88 198 CYS A O 1
ATOM 1663 N N . SER A 1 199 ? -14.759 -10.035 8.503 1.00 77.38 199 SER A N 1
ATOM 1664 C CA . SER A 1 199 ? -15.188 -9.667 7.148 1.00 77.38 199 SER A CA 1
ATOM 1665 C C . SER A 1 199 ? -14.110 -8.952 6.321 1.00 77.38 199 SER A C 1
ATOM 1667 O O . SER A 1 199 ? -14.061 -9.135 5.105 1.00 77.38 199 SER A O 1
ATOM 1669 N N . SER A 1 200 ? -13.184 -8.236 6.970 1.00 70.12 200 SER A N 1
ATOM 1670 C CA . SER A 1 200 ? -12.097 -7.500 6.304 1.00 70.12 200 SER A CA 1
ATOM 1671 C C . SER A 1 200 ? -10.882 -8.370 5.951 1.00 70.12 200 SER A C 1
ATOM 1673 O O . SER A 1 200 ? -10.410 -8.342 4.816 1.00 70.12 200 SER A O 1
ATOM 1675 N N . CYS A 1 201 ? -10.356 -9.155 6.900 1.00 76.31 201 CYS A N 1
ATOM 1676 C CA . CYS A 1 201 ? -9.123 -9.932 6.690 1.00 76.31 201 CYS A CA 1
ATOM 1677 C C . CYS A 1 201 ? -9.332 -11.447 6.580 1.00 76.31 201 CYS A C 1
ATOM 1679 O O . CYS A 1 201 ? -8.354 -12.173 6.408 1.00 76.31 201 CYS A O 1
ATOM 1681 N N . LYS A 1 202 ? -10.579 -11.918 6.708 1.00 83.00 202 LYS A N 1
ATOM 1682 C CA . LYS A 1 202 ? -10.995 -13.331 6.673 1.00 83.00 202 LYS A CA 1
ATOM 1683 C C . LYS A 1 202 ? -10.302 -14.237 7.697 1.00 83.00 202 LYS A C 1
ATOM 1685 O O . LYS A 1 202 ? -10.408 -15.454 7.620 1.00 83.00 202 LYS A O 1
ATOM 1690 N N . LYS A 1 203 ? -9.613 -13.657 8.684 1.00 83.31 203 LYS A N 1
ATOM 1691 C CA . LYS A 1 203 ? -9.078 -14.397 9.828 1.00 83.31 203 LYS A CA 1
ATOM 1692 C C . LYS A 1 203 ? -10.174 -14.683 10.841 1.00 83.31 203 LYS A C 1
ATOM 1694 O O . LYS A 1 203 ? -11.063 -13.855 11.040 1.00 83.31 203 LYS A O 1
ATOM 1699 N N . HIS A 1 204 ? -10.035 -15.812 11.514 1.00 89.00 204 HIS A N 1
ATOM 1700 C CA . HIS A 1 204 ? -10.920 -16.218 12.592 1.00 89.00 204 HIS A CA 1
ATOM 1701 C C . HIS A 1 204 ? -10.482 -15.591 13.920 1.00 89.00 204 HIS A C 1
ATOM 1703 O O . HIS A 1 204 ? -9.299 -15.289 14.111 1.00 89.00 204 HIS A O 1
ATOM 1709 N N . CYS A 1 205 ? -11.440 -15.371 14.817 1.00 88.62 205 CYS A N 1
ATOM 1710 C CA . CYS A 1 205 ? -11.179 -15.026 16.210 1.00 88.62 205 CYS A CA 1
ATOM 1711 C C . CYS A 1 205 ? -10.373 -16.154 16.876 1.00 88.62 205 CYS A C 1
ATOM 1713 O O . CYS A 1 205 ? -10.523 -17.320 16.520 1.00 88.62 205 CYS A O 1
ATOM 1715 N N . GLU A 1 206 ? -9.497 -15.834 17.820 1.00 89.31 206 GLU A N 1
ATOM 1716 C CA . GLU A 1 206 ? -8.719 -16.838 18.544 1.00 89.31 206 GLU A CA 1
ATOM 1717 C C . GLU A 1 206 ? -9.642 -17.768 19.355 1.00 89.31 206 GLU A C 1
ATOM 1719 O O . GLU A 1 206 ? -10.574 -17.288 19.999 1.00 89.31 206 GLU A O 1
ATOM 1724 N N . SER A 1 207 ? -9.383 -19.083 19.348 1.00 87.75 207 SER A N 1
ATOM 1725 C CA . SER A 1 207 ? -10.232 -20.106 19.992 1.00 87.75 207 SER A CA 1
ATOM 1726 C C . SER A 1 207 ? -10.586 -19.761 21.436 1.00 87.75 207 SER A C 1
ATOM 1728 O O . SER A 1 207 ? -11.747 -19.823 21.819 1.00 87.75 207 SER A O 1
ATOM 1730 N N . ASP A 1 208 ? -9.601 -19.303 22.207 1.00 87.31 208 ASP A N 1
ATOM 1731 C CA . ASP A 1 208 ? -9.750 -18.992 23.631 1.00 87.31 208 ASP A CA 1
ATOM 1732 C C . ASP A 1 208 ? -10.792 -17.877 23.860 1.00 87.31 208 ASP A C 1
ATOM 1734 O O . ASP A 1 208 ? -11.583 -17.919 24.802 1.00 87.31 208 ASP A O 1
ATOM 1738 N N . ARG A 1 209 ? -10.840 -16.896 22.948 1.00 89.25 209 ARG A N 1
ATOM 1739 C CA . ARG A 1 209 ? -11.788 -15.770 22.977 1.00 89.25 209 ARG A CA 1
ATOM 1740 C C . ARG A 1 209 ? -13.184 -16.169 22.512 1.00 89.25 209 ARG A C 1
ATOM 1742 O O . ARG A 1 209 ? -14.161 -15.571 22.968 1.00 89.25 209 ARG A O 1
ATOM 1749 N N . GLN A 1 210 ? -13.272 -17.127 21.586 1.00 90.00 210 GLN A N 1
ATOM 1750 C CA . GLN A 1 210 ? -14.546 -17.692 21.140 1.00 90.00 210 GLN A CA 1
ATOM 1751 C C . GLN A 1 210 ? -15.189 -18.480 22.278 1.00 90.00 210 GLN A C 1
ATOM 1753 O O . GLN A 1 210 ? -16.327 -18.192 22.638 1.00 90.00 210 GLN A O 1
ATOM 1758 N N . SER A 1 211 ? -14.434 -19.397 22.891 1.00 88.00 211 SER A N 1
ATOM 1759 C CA . SER A 1 211 ? -14.907 -20.247 23.986 1.00 88.00 211 SER A CA 1
ATOM 1760 C C . SER A 1 211 ? -15.483 -19.428 25.135 1.00 88.00 211 SER A C 1
ATOM 1762 O O . SER A 1 211 ? -16.578 -19.728 25.598 1.00 88.00 211 SER A O 1
ATOM 1764 N N . LEU A 1 212 ? -14.807 -18.346 25.542 1.00 86.38 212 LEU A N 1
ATOM 1765 C CA . LEU A 1 212 ? -15.323 -17.477 26.599 1.00 86.38 212 LEU A CA 1
ATOM 1766 C C . LEU A 1 212 ? -16.656 -16.817 26.215 1.00 86.38 212 LEU A C 1
ATOM 1768 O O . LEU A 1 212 ? -17.565 -16.756 27.030 1.00 86.38 212 LEU A O 1
ATOM 1772 N N . ARG A 1 213 ? -16.813 -16.352 24.973 1.00 90.06 213 ARG A N 1
ATOM 1773 C CA . ARG A 1 213 ? -18.072 -15.726 24.535 1.00 90.06 213 ARG A CA 1
ATOM 1774 C C . ARG A 1 213 ? -19.210 -16.722 24.375 1.00 90.06 213 ARG A C 1
ATOM 1776 O O . ARG A 1 213 ? -20.343 -16.375 24.676 1.00 90.06 213 ARG A O 1
ATOM 1783 N N . VAL A 1 214 ? -18.909 -17.942 23.936 1.00 87.06 214 VAL A N 1
ATOM 1784 C CA . VAL A 1 214 ? -19.884 -19.039 23.903 1.00 87.06 214 VAL A CA 1
ATOM 1785 C C . VAL A 1 214 ? -20.341 -19.375 25.325 1.00 87.06 214 VAL A C 1
ATOM 1787 O O . VAL A 1 214 ? -21.539 -19.498 25.554 1.00 87.06 214 VAL A O 1
ATOM 1790 N N . GLN A 1 215 ? -19.416 -19.412 26.293 1.00 85.06 215 GLN A N 1
ATOM 1791 C CA . GLN A 1 215 ? -19.738 -19.601 27.713 1.00 85.06 215 GLN A CA 1
ATOM 1792 C C . GLN A 1 215 ? -20.570 -18.446 28.288 1.00 85.06 215 GLN A C 1
ATOM 1794 O O . GLN A 1 215 ? -21.473 -18.694 29.069 1.00 85.06 215 GLN A O 1
ATOM 1799 N N . MET A 1 216 ? -20.299 -17.197 27.895 1.00 81.12 216 MET A N 1
ATOM 1800 C CA . MET A 1 216 ? -21.067 -16.020 28.338 1.00 81.12 216 MET A CA 1
ATOM 1801 C C . MET A 1 216 ? -22.458 -15.905 27.695 1.00 81.12 216 MET A C 1
ATOM 1803 O O . MET A 1 216 ? -23.271 -15.108 28.158 1.00 81.12 216 MET A O 1
ATOM 1807 N N . ALA A 1 217 ? -22.697 -16.611 26.588 1.00 76.25 217 ALA A N 1
ATOM 1808 C CA . ALA A 1 217 ? -23.969 -16.619 25.868 1.00 76.25 217 ALA A CA 1
ATOM 1809 C C . ALA A 1 217 ? -24.857 -17.828 26.216 1.00 76.25 217 ALA A C 1
ATOM 1811 O O . ALA A 1 217 ? -25.997 -17.872 25.753 1.00 76.25 217 ALA A O 1
ATOM 1812 N N . SER A 1 218 ? -24.317 -18.790 26.975 1.00 57.84 218 SER A N 1
ATOM 1813 C CA . SER A 1 218 ? -25.052 -19.908 27.585 1.00 57.84 218 SER A CA 1
ATOM 1814 C C . SER A 1 218 ? -25.699 -19.463 28.892 1.00 57.84 218 SER A C 1
ATOM 1816 O O . SER A 1 218 ? -26.838 -19.905 29.148 1.00 57.84 218 SER A O 1
#

Secondary structure (DSSP, 8-state):
-HHHHHHHHHHHHHHHHHHHHHHHHHHHHHHHHHHHHHHHHHHHHHHHHHHHHHHHHHHHHHHHHHHHHHTT--HHHHS--TTT---EE--STT---EESSHHHHHHHHHHHSGGGSS-TTT---B----TT-GGGTSPBSSHHHHHHHHHHTS-BS-PPTT-PPPHHHHHTSB--SSEEE-TTT--EEEHHHHTTB-TTT-PBPPHHHHHHHHHHH-

pLDDT: mean 83.86, std 9.71, range [52.84, 97.12]

Sequence (218 aa):
MEDTEERQRFLERTRQSQARARNQRKERLNELQQRVSDYEKRGIEASLEMQQAARRDAGENARLRALLAVKGVSDSETTIAPNDARPFVCLAPRCDGRFKRASDLDRHYKMRHRDLIVSDEDKKTLYCDYKKCPRNQEPFFRLERLRNHLRGYHKEDMPKKGTKSSAEWLRERNVDPKWWRCFTCLMRMQIKHDGFTCSSCKKHCESDRQSLRVQMAS

Radius of gyration: 29.45 Å; chains: 1; bounding box: 45×102×60 Å